Protein AF-R1EUU5-F1 (afdb_monomer)

Sequence (282 aa):
MPRLVTGVAFGSIFWVAQQVLQINPDGWTSKFVDHPLKKTYTGIPAIDSTLSLLCLYFMIMLIPMALIWTIESYRPVVFGAVYQVFGIGKVAPIYYLISIYTSSNILYTRTTGRPIHSSVAHALLPALCIGYILPTALMFLPYTDPSIHQTMVALWQPFPIYVAALTWGIASIIRHTNPTQPLHLEMFEQKDLTPLQASYSFAFGVTALTHLASLFYIFASSSLSFAEVFFNLPGPATPARAAAKSVFAFFKWDMVLCFAATLVYCLYSVFELRRRHKIDWW

Foldseek 3Di:
DPVVVLVVLLVVLLVLLVLQQDDDVVLPPVPPPPDDDPPPLPVDVLVSVLLLLLVLLLLLLCLVVLLVCLLVPLDDLVLVLVCLVRFLLNSLSVVLNVVCVVCVDPCSPDPLNRQDFLLLLLQQQVQSCVLAVVLSVLLSDDDPDPVSNVVSVVSRSCSSVSSNVSSVVSSVVVCVVDPGDDSVVCSVVVSSPVSNCVSVVVSCVSSVVSVVVSVVVQVPDPSHDPCVSQPPADDSVPPPVVSSSDPSNSSNSSSVSNVSSVVSSVVVVVVVCVVVVVPPPD

Mean predicted aligned error: 8.67 Å

pLDDT: mean 79.01, std 17.93, range [31.48, 98.0]

Nearest PDB structures (foldseek):
  1rw5-assembly1_A  TM=2.214E-01  e=4.453E+00  Homo sapiens
  5tgz-assembly1_A  TM=2.420E-01  e=5.317E+00  Homo sapiens
  5c5b-assembly1_A  TM=1.994E-01  e=7.251E+00  Homo sapiens

Secondary structure (DSSP, 8-state):
--HHHHHHHHHHHHHHHHHHS---TTT--S-SSSS---SSSSS-HHHHHHHHHHHHHHHHHTHHHHHHHHHHTSS-THHHHHHHHH-HHHHHHHHHHHHHHHTTSTTTTSTTSS---HHHHHHHHHHHIIIIIHHHHHHTS--SSHHHHHHHHHHHTTHHHHHHHHHHHHHHHHHHHSPPPPHHHHHHTTTTHHHHHHHHHHHHHHHHHHHHHHHHHHHH-SS--HHHHHT-PPPTTS-HHHHTT-HHHHHHHHHHHHHHHHHHHHHHHHHHHHHTT--S--

Organism: Botryosphaeria parva (strain UCR-NP2) (NCBI:txid1287680)

Radius of gyration: 20.54 Å; Cα contacts (8 Å, |Δi|>4): 255; chains: 1; bounding box: 59×36×57 Å

Solvent-accessible surface area (backbone atoms only — not comparable to full-atom values): 15642 Å² total; per-residue (Å²): 113,60,69,65,58,56,48,52,51,32,51,50,48,33,54,50,29,65,67,62,54,60,82,51,71,88,69,57,61,91,54,80,82,78,54,83,74,61,93,43,81,76,72,43,73,71,58,38,51,50,50,52,50,50,52,51,51,50,55,50,61,38,46,51,52,55,50,50,50,50,69,70,31,79,68,64,60,56,68,51,57,49,20,70,75,53,35,46,15,44,40,44,29,54,51,50,52,51,49,54,62,72,45,64,45,74,63,46,70,40,94,79,36,72,72,63,50,38,43,44,32,60,15,43,49,62,14,41,43,62,24,42,49,47,33,51,52,55,44,70,53,90,62,90,51,60,70,60,45,51,48,29,46,59,62,34,65,58,22,51,56,40,25,51,53,37,20,52,50,47,14,51,51,48,46,72,79,37,92,72,70,62,60,72,56,41,52,75,68,45,59,28,50,65,42,39,50,52,40,51,51,49,35,50,50,54,35,52,50,53,50,53,51,50,52,51,51,36,73,73,37,94,88,49,48,70,57,58,75,75,63,66,66,79,63,86,80,50,52,75,84,54,52,65,70,37,73,63,56,40,50,53,51,28,48,52,39,29,51,51,36,50,49,53,49,51,54,46,50,54,40,52,41,58,76,66,70,66,74,87,78,126

Structure (mmCIF, N/CA/C/O backbone):
data_AF-R1EUU5-F1
#
_entry.id   AF-R1EUU5-F1
#
loop_
_atom_site.group_PDB
_atom_site.id
_atom_site.type_symbol
_atom_site.label_atom_id
_atom_site.label_alt_id
_atom_site.label_comp_id
_atom_site.label_asym_id
_atom_site.label_entity_id
_atom_site.label_seq_id
_atom_site.pdbx_PDB_ins_code
_atom_site.Cartn_x
_atom_site.Cartn_y
_atom_site.Cartn_z
_atom_site.occupancy
_atom_site.B_iso_or_equiv
_atom_site.auth_seq_id
_atom_site.auth_comp_id
_atom_site.auth_asym_id
_atom_site.auth_atom_id
_atom_site.pdbx_PDB_model_num
ATOM 1 N N . MET A 1 1 ? -22.603 -8.129 -7.356 1.00 58.06 1 MET A N 1
ATOM 2 C CA . MET A 1 1 ? -21.888 -9.338 -7.789 1.00 58.06 1 MET A CA 1
ATOM 3 C C . MET A 1 1 ? -22.296 -10.494 -6.889 1.00 58.06 1 MET A C 1
ATOM 5 O O . MET A 1 1 ? -22.182 -10.347 -5.676 1.00 58.06 1 MET A O 1
ATOM 9 N N . PRO A 1 2 ? -22.789 -11.619 -7.429 1.00 83.00 2 PRO A N 1
ATOM 10 C CA . PRO A 1 2 ? -22.940 -12.839 -6.642 1.00 83.00 2 PRO A CA 1
ATOM 11 C C . PRO A 1 2 ? -21.570 -13.229 -6.074 1.00 83.00 2 PRO A C 1
ATOM 13 O O . PRO A 1 2 ? -20.586 -13.196 -6.811 1.00 83.00 2 PRO A O 1
ATOM 16 N N . ARG A 1 3 ? -21.493 -13.614 -4.794 1.00 83.56 3 ARG A N 1
ATOM 17 C CA . ARG A 1 3 ? -20.236 -14.023 -4.128 1.00 83.56 3 ARG A CA 1
ATOM 18 C C . ARG A 1 3 ? -19.446 -15.065 -4.927 1.00 83.56 3 ARG A C 1
ATOM 20 O O . ARG A 1 3 ? -18.223 -15.035 -4.914 1.00 83.56 3 ARG A O 1
ATOM 27 N N . LEU A 1 4 ? -20.147 -15.931 -5.663 1.00 87.62 4 LEU A N 1
ATOM 28 C CA . LEU A 1 4 ? -19.552 -16.905 -6.578 1.00 87.62 4 LEU A CA 1
ATOM 29 C C . LEU A 1 4 ? -18.711 -16.239 -7.678 1.00 87.62 4 LEU A C 1
ATOM 31 O O . LEU A 1 4 ? -17.586 -16.657 -7.913 1.00 87.62 4 LEU A O 1
ATOM 35 N N . VAL A 1 5 ? -19.217 -15.176 -8.311 1.00 90.94 5 VAL A N 1
ATOM 36 C CA . VAL A 1 5 ? -18.501 -14.455 -9.378 1.00 90.94 5 VAL A CA 1
ATOM 37 C C . VAL A 1 5 ? -17.245 -13.788 -8.822 1.00 90.94 5 VAL A C 1
ATOM 39 O O . VAL A 1 5 ? -16.179 -13.882 -9.420 1.00 90.94 5 VAL A O 1
ATOM 42 N N . THR A 1 6 ? -17.349 -13.167 -7.646 1.00 91.56 6 THR A N 1
ATOM 43 C CA . THR A 1 6 ? -16.195 -12.589 -6.944 1.00 91.56 6 THR A CA 1
ATOM 44 C C . THR A 1 6 ? -15.175 -13.667 -6.558 1.00 91.56 6 THR A C 1
ATOM 46 O O . THR A 1 6 ? -13.977 -13.471 -6.741 1.00 91.56 6 THR A O 1
ATOM 49 N N . GLY A 1 7 ? -15.648 -14.831 -6.101 1.00 92.06 7 GLY A N 1
ATOM 50 C CA . GLY A 1 7 ? -14.823 -16.002 -5.808 1.00 92.06 7 GLY A CA 1
ATOM 51 C C . GLY A 1 7 ? -14.038 -16.497 -7.021 1.00 92.06 7 GLY A C 1
ATOM 52 O O . GLY A 1 7 ? -12.823 -16.663 -6.945 1.00 92.06 7 GLY A O 1
ATOM 53 N N . VAL A 1 8 ? -14.718 -16.663 -8.158 1.00 94.00 8 VAL A N 1
ATOM 54 C CA . VAL A 1 8 ? -14.104 -17.064 -9.433 1.00 94.00 8 VAL A CA 1
ATOM 55 C C . VAL A 1 8 ? -13.093 -16.022 -9.913 1.00 94.00 8 VAL A C 1
ATOM 57 O O . VAL A 1 8 ? -12.008 -16.394 -10.355 1.00 94.00 8 VAL A O 1
ATOM 60 N N . ALA A 1 9 ? -13.400 -14.727 -9.785 1.00 95.12 9 ALA A N 1
ATOM 61 C CA . ALA A 1 9 ? -12.481 -13.656 -10.162 1.00 95.12 9 ALA A CA 1
ATOM 62 C C . ALA A 1 9 ? -11.182 -13.707 -9.341 1.00 95.12 9 ALA A C 1
ATOM 64 O O . ALA A 1 9 ? -10.097 -13.748 -9.919 1.00 95.12 9 ALA A O 1
ATOM 65 N N . PHE A 1 10 ? -11.270 -13.788 -8.008 1.00 95.88 10 PHE A N 1
ATOM 66 C CA . PHE A 1 10 ? -10.080 -13.908 -7.161 1.00 95.88 10 PHE A CA 1
ATOM 67 C C . PHE A 1 10 ? -9.319 -15.216 -7.382 1.00 95.88 10 PHE A C 1
ATOM 69 O O . PHE A 1 10 ? -8.091 -15.189 -7.433 1.00 95.88 10 PHE A O 1
ATOM 76 N N . GLY A 1 11 ? -10.021 -16.337 -7.572 1.00 94.00 11 GLY A N 1
ATOM 77 C CA . GLY A 1 11 ? -9.400 -17.618 -7.914 1.00 94.00 11 GLY A CA 1
ATOM 78 C C . GLY A 1 11 ? -8.629 -17.561 -9.236 1.00 94.00 11 GLY A C 1
ATOM 79 O O . GLY A 1 11 ? -7.512 -18.063 -9.314 1.00 94.00 11 GLY A O 1
ATOM 80 N N . SER A 1 12 ? -9.176 -16.875 -10.243 1.00 94.25 12 SER A N 1
ATOM 81 C CA . SER A 1 12 ? -8.523 -16.677 -11.545 1.00 94.25 12 SER A CA 1
ATOM 82 C C . SER A 1 12 ? -7.280 -15.793 -11.425 1.00 94.25 12 SER A C 1
ATOM 84 O O . SER A 1 12 ? -6.223 -16.153 -11.938 1.00 94.25 12 SER A O 1
ATOM 86 N N . ILE A 1 13 ? -7.376 -14.671 -10.698 1.00 94.19 13 ILE A N 1
ATOM 87 C CA . ILE A 1 13 ? -6.232 -13.784 -10.430 1.00 94.19 13 ILE A CA 1
ATOM 88 C C . ILE A 1 13 ? -5.129 -14.555 -9.702 1.00 94.19 13 ILE A C 1
ATOM 90 O O . ILE A 1 13 ? -3.973 -14.513 -10.116 1.00 94.19 13 ILE A O 1
ATOM 94 N N . PHE A 1 14 ? -5.483 -15.303 -8.656 1.00 93.38 14 PHE A N 1
ATOM 95 C CA . PHE A 1 14 ? -4.528 -16.104 -7.899 1.00 93.38 14 PHE A CA 1
ATOM 96 C C . PHE A 1 14 ? -3.879 -17.198 -8.755 1.00 93.38 14 PHE A C 1
ATOM 98 O O . PHE A 1 14 ? -2.670 -17.398 -8.672 1.00 93.38 14 PHE A O 1
ATOM 105 N N . TRP A 1 15 ? -4.647 -17.875 -9.611 1.00 92.12 15 TRP A N 1
ATOM 106 C CA . TRP A 1 15 ? -4.113 -18.879 -10.529 1.00 92.12 15 TRP A CA 1
ATOM 107 C C . TRP A 1 15 ? -3.086 -18.280 -11.498 1.00 92.12 15 TRP A C 1
ATOM 109 O O . TRP A 1 15 ? -1.996 -18.833 -11.637 1.00 92.12 15 TRP A O 1
ATOM 119 N N . VAL A 1 16 ? -3.373 -17.116 -12.098 1.00 90.56 16 VAL A N 1
ATOM 120 C CA . VAL A 1 16 ? -2.396 -16.399 -12.938 1.00 90.56 16 VAL A CA 1
ATOM 121 C C . VAL A 1 16 ? -1.169 -16.009 -12.117 1.00 90.56 16 VAL A C 1
ATOM 123 O O . VAL A 1 16 ? -0.046 -16.252 -12.552 1.00 90.56 16 VAL A O 1
ATOM 126 N N . ALA A 1 17 ? -1.368 -15.478 -10.907 1.00 89.62 17 ALA A N 1
ATOM 127 C CA . ALA A 1 17 ? -0.291 -15.098 -9.999 1.00 89.62 17 ALA A CA 1
ATOM 128 C C . ALA A 1 17 ? 0.646 -16.276 -9.692 1.00 89.62 17 ALA A C 1
ATOM 130 O O . ALA A 1 17 ? 1.864 -16.105 -9.671 1.00 89.62 17 ALA A O 1
ATOM 131 N N . GLN A 1 18 ? 0.107 -17.488 -9.518 1.00 87.56 18 GLN A N 1
ATOM 132 C CA . GLN A 1 18 ? 0.914 -18.699 -9.368 1.00 87.56 18 GLN A CA 1
ATOM 133 C C . GLN A 1 18 ? 1.762 -18.999 -10.602 1.00 87.56 18 GLN A C 1
ATOM 135 O O . GLN A 1 18 ? 2.854 -19.512 -10.441 1.00 87.56 18 GLN A O 1
ATOM 140 N N . GLN A 1 19 ? 1.344 -18.664 -11.818 1.00 85.06 19 GLN A N 1
ATOM 141 C CA . GLN A 1 19 ? 2.174 -18.912 -13.002 1.00 85.06 19 GLN A CA 1
ATOM 142 C C . GLN A 1 19 ? 3.280 -17.862 -13.170 1.00 85.06 19 GLN A C 1
ATOM 144 O O . GLN A 1 19 ? 4.412 -18.204 -13.501 1.00 85.06 19 GLN A O 1
ATOM 149 N N . VAL A 1 20 ? 2.963 -16.587 -12.925 1.00 82.81 20 VAL A N 1
ATOM 150 C CA . VAL A 1 20 ? 3.831 -15.462 -13.327 1.00 82.81 20 VAL A CA 1
ATOM 151 C C . VAL A 1 20 ? 4.687 -14.884 -12.197 1.00 82.81 20 VAL A C 1
ATOM 153 O O . VAL A 1 20 ? 5.745 -14.326 -12.469 1.00 82.81 20 VAL A O 1
ATOM 156 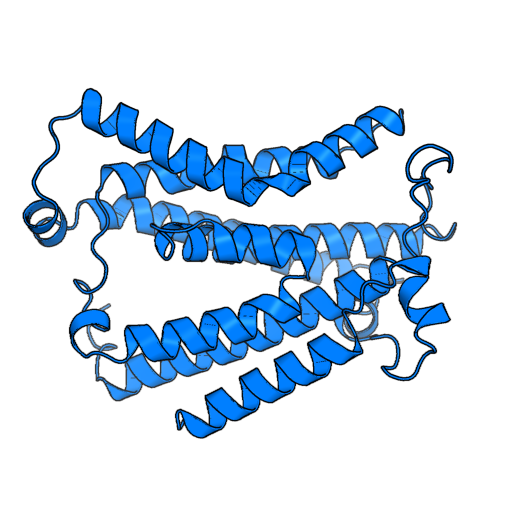N N . LEU A 1 21 ? 4.286 -15.044 -10.929 1.00 84.12 21 LEU A N 1
ATOM 157 C CA . LEU A 1 21 ? 5.037 -14.558 -9.759 1.00 84.12 21 LEU A CA 1
ATOM 158 C C . LEU A 1 21 ? 5.860 -15.681 -9.116 1.00 84.12 21 LEU A C 1
ATOM 160 O O . LEU A 1 21 ? 5.824 -15.892 -7.903 1.00 84.12 21 LEU A O 1
ATOM 164 N N . GLN A 1 22 ? 6.559 -16.466 -9.932 1.00 75.81 22 GLN A N 1
ATOM 165 C CA . GLN A 1 22 ? 7.423 -17.543 -9.456 1.00 75.81 22 GLN A CA 1
ATOM 166 C C . GLN A 1 22 ? 8.798 -16.997 -9.074 1.00 75.81 22 GLN A C 1
ATOM 168 O O . GLN A 1 22 ? 9.502 -16.414 -9.898 1.00 75.81 22 GLN A O 1
ATOM 173 N N . ILE A 1 23 ? 9.192 -17.212 -7.820 1.00 61.88 23 ILE A N 1
ATOM 174 C CA . ILE A 1 23 ? 10.559 -16.956 -7.371 1.00 61.88 23 ILE A CA 1
ATOM 175 C C . ILE A 1 23 ? 11.340 -18.223 -7.685 1.00 61.88 23 ILE A C 1
ATOM 177 O O . ILE A 1 23 ? 11.129 -19.250 -7.048 1.00 61.88 23 ILE A O 1
ATOM 181 N N . ASN A 1 24 ? 12.195 -18.173 -8.705 1.00 56.97 24 ASN A N 1
ATOM 182 C CA . ASN A 1 24 ? 13.076 -19.292 -9.007 1.00 56.97 24 ASN A CA 1
ATOM 183 C C . ASN A 1 24 ? 14.197 -19.340 -7.948 1.00 56.97 24 ASN A C 1
ATOM 185 O O . ASN A 1 24 ? 15.025 -18.423 -7.943 1.00 56.97 24 ASN A O 1
ATOM 189 N N . PRO A 1 25 ? 14.263 -20.370 -7.082 1.00 51.75 25 PRO A N 1
ATOM 190 C CA . PRO A 1 25 ? 15.331 -20.487 -6.090 1.00 51.75 25 PRO A CA 1
ATOM 191 C C . PRO A 1 25 ? 16.719 -20.589 -6.742 1.00 51.75 25 PRO A C 1
ATOM 193 O O . PRO A 1 25 ? 17.679 -20.066 -6.190 1.00 51.75 25 PRO A O 1
ATOM 196 N N . ASP A 1 26 ? 16.818 -21.132 -7.961 1.00 47.38 26 ASP A N 1
ATOM 197 C CA . ASP A 1 26 ? 18.074 -21.213 -8.725 1.00 47.38 26 ASP A CA 1
ATOM 198 C C . ASP A 1 26 ? 18.457 -19.875 -9.391 1.00 47.38 26 ASP A C 1
ATOM 200 O O . ASP A 1 26 ? 19.583 -19.691 -9.851 1.00 47.38 26 ASP A O 1
ATOM 204 N N . GLY A 1 27 ? 17.505 -18.938 -9.484 1.00 45.94 27 GLY A N 1
ATOM 205 C CA . GLY A 1 27 ? 17.729 -17.558 -9.929 1.00 45.94 27 GLY A CA 1
ATOM 206 C C . GLY A 1 27 ? 18.132 -16.623 -8.786 1.00 45.94 27 GLY A C 1
ATOM 207 O O . GLY A 1 27 ? 18.707 -15.563 -9.035 1.00 45.94 27 GLY A O 1
ATOM 208 N N . TRP A 1 28 ? 17.873 -17.029 -7.540 1.00 40.28 28 TRP A N 1
ATOM 209 C CA . TRP A 1 28 ? 18.435 -16.424 -6.338 1.00 40.28 28 TRP A CA 1
ATOM 210 C C . TRP A 1 28 ? 19.869 -16.925 -6.162 1.00 40.28 28 TRP A C 1
ATOM 212 O O . TRP A 1 28 ? 20.180 -17.758 -5.312 1.00 40.28 28 TRP A O 1
ATOM 222 N N . THR A 1 29 ? 20.790 -16.397 -6.968 1.00 37.75 29 THR A N 1
ATOM 223 C CA . THR A 1 29 ? 22.181 -16.428 -6.532 1.00 37.75 29 THR A CA 1
ATOM 224 C C . THR A 1 29 ? 22.240 -15.591 -5.255 1.00 37.75 29 THR A C 1
ATOM 226 O O . THR A 1 29 ? 21.837 -14.430 -5.230 1.00 37.75 29 THR A O 1
ATOM 229 N N . SER A 1 30 ? 22.772 -16.154 -4.173 1.00 35.06 30 SER A N 1
ATOM 230 C CA . SER A 1 30 ? 23.090 -15.449 -2.919 1.00 35.06 30 SER A CA 1
ATOM 231 C C . SER A 1 30 ? 24.113 -14.309 -3.099 1.00 35.06 30 SER A C 1
ATOM 233 O O . SER A 1 30 ? 24.612 -13.735 -2.135 1.00 35.06 30 SER A O 1
ATOM 235 N N . LYS A 1 31 ? 24.414 -13.941 -4.347 1.00 35.91 31 LYS A N 1
ATOM 236 C CA . LYS A 1 31 ? 25.347 -12.907 -4.761 1.00 35.91 31 LYS A CA 1
ATOM 237 C C . LYS A 1 31 ? 24.617 -11.599 -5.051 1.00 35.91 31 LYS A C 1
ATOM 239 O O . LYS A 1 31 ? 24.792 -10.999 -6.104 1.00 35.91 31 LYS A O 1
ATOM 244 N N . PHE A 1 32 ? 23.855 -11.109 -4.077 1.00 38.25 32 PHE A N 1
ATOM 245 C CA . PHE A 1 32 ? 23.612 -9.663 -3.992 1.00 38.25 32 PHE A CA 1
ATOM 246 C C . PHE A 1 32 ? 24.907 -8.902 -3.617 1.00 38.25 32 PHE A C 1
ATOM 248 O O . PHE A 1 32 ? 25.005 -7.693 -3.803 1.00 38.25 32 PHE A O 1
ATOM 255 N N . VAL A 1 33 ? 25.906 -9.647 -3.122 1.00 39.19 33 VAL A N 1
ATOM 256 C CA . VAL A 1 33 ? 27.173 -9.174 -2.544 1.00 39.19 33 VAL A CA 1
ATOM 257 C C . VAL A 1 33 ? 28.295 -8.977 -3.581 1.00 39.19 33 VAL A C 1
ATOM 259 O O . VAL A 1 33 ? 29.159 -8.138 -3.364 1.00 39.19 33 VAL A O 1
ATOM 262 N N . ASP A 1 34 ? 28.258 -9.653 -4.739 1.00 31.48 34 ASP A N 1
ATOM 263 C CA . ASP A 1 34 ? 29.402 -9.675 -5.681 1.00 31.48 34 ASP A CA 1
ATOM 264 C C . ASP A 1 34 ? 29.110 -9.088 -7.075 1.00 31.48 34 ASP A C 1
ATOM 266 O O . ASP A 1 34 ? 29.973 -9.114 -7.956 1.00 31.48 34 ASP A O 1
ATOM 270 N N . HIS A 1 35 ? 27.903 -8.574 -7.322 1.00 34.41 35 HIS A N 1
ATOM 271 C CA . HIS A 1 35 ? 27.582 -7.924 -8.592 1.00 34.41 35 HIS A CA 1
ATOM 272 C C . HIS A 1 35 ? 27.524 -6.404 -8.406 1.00 34.41 35 HIS A C 1
ATOM 274 O O . HIS A 1 35 ? 26.746 -5.935 -7.573 1.00 34.41 35 HIS A O 1
ATOM 280 N N . PRO A 1 36 ? 28.300 -5.608 -9.173 1.00 35.25 36 PRO A N 1
ATOM 281 C CA . PRO A 1 36 ? 28.164 -4.159 -9.143 1.00 35.25 36 PRO A CA 1
ATOM 282 C C . PRO A 1 36 ? 26.718 -3.801 -9.481 1.00 35.25 36 PRO A C 1
ATOM 284 O O . PRO A 1 36 ? 26.193 -4.212 -10.521 1.00 35.25 36 PRO A O 1
ATOM 287 N N . LEU A 1 37 ? 26.060 -3.060 -8.584 1.00 38.88 37 LEU A N 1
ATOM 288 C CA . LEU A 1 37 ? 24.708 -2.587 -8.838 1.00 38.88 37 LEU A CA 1
ATOM 289 C C . LEU A 1 37 ? 24.710 -1.776 -10.121 1.00 38.88 37 LEU A C 1
ATOM 291 O O . LEU A 1 37 ? 25.405 -0.768 -10.273 1.00 38.88 37 LEU A O 1
ATOM 295 N N . LYS A 1 38 ? 23.878 -2.230 -11.040 1.00 38.56 38 LYS A N 1
ATOM 296 C CA . LYS A 1 38 ? 23.575 -1.523 -12.261 1.00 38.56 38 LYS A CA 1
ATOM 297 C C . LYS A 1 38 ? 22.929 -0.178 -11.908 1.00 38.56 38 LYS A C 1
ATOM 299 O O . LYS A 1 38 ? 21.757 -0.127 -11.559 1.00 38.56 38 LYS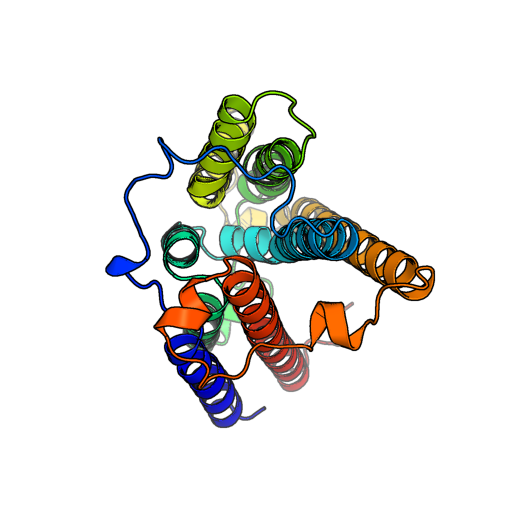 A O 1
ATOM 304 N N . LYS A 1 39 ? 23.685 0.920 -12.059 1.00 39.84 39 LYS A N 1
ATOM 305 C CA . LYS A 1 39 ? 23.130 2.288 -12.195 1.00 39.84 39 LYS A CA 1
ATOM 306 C C . LYS A 1 39 ? 22.203 2.397 -13.417 1.00 39.84 39 LYS A C 1
ATOM 308 O O . LYS A 1 39 ? 21.402 3.316 -13.520 1.00 39.84 39 LYS A O 1
ATOM 313 N N . THR A 1 40 ? 22.326 1.422 -14.309 1.00 37.78 40 THR A N 1
ATOM 314 C CA . THR A 1 40 ? 21.563 1.202 -15.524 1.00 37.78 40 THR A CA 1
ATOM 315 C C . THR A 1 40 ? 21.016 -0.229 -15.526 1.00 37.78 40 THR A C 1
ATOM 317 O O . THR A 1 40 ? 21.749 -1.167 -15.846 1.00 37.78 40 THR A O 1
ATOM 320 N N . TYR A 1 41 ? 19.752 -0.441 -15.139 1.00 43.66 41 TYR A N 1
ATOM 321 C CA . TYR A 1 41 ? 19.142 -1.782 -15.061 1.00 43.66 41 TYR A CA 1
ATOM 322 C C . TYR A 1 41 ? 19.299 -2.560 -16.379 1.00 43.66 41 TYR A C 1
ATOM 324 O O . TYR A 1 41 ? 19.602 -3.761 -16.390 1.00 43.66 41 TYR A O 1
ATOM 332 N N . THR A 1 42 ? 19.205 -1.850 -17.499 1.00 37.50 42 THR A N 1
ATOM 333 C CA . THR A 1 42 ? 19.362 -2.393 -18.851 1.00 37.50 42 THR A CA 1
ATOM 334 C C . THR A 1 42 ? 20.500 -1.761 -19.650 1.00 37.50 42 THR A C 1
ATOM 336 O O . THR A 1 42 ? 20.947 -2.374 -20.615 1.00 37.50 42 THR A O 1
ATOM 339 N N . GLY A 1 43 ? 21.010 -0.590 -19.250 1.00 38.97 43 GLY A N 1
ATOM 340 C CA . GLY A 1 43 ? 21.974 0.176 -20.060 1.00 38.97 43 GLY A CA 1
ATOM 341 C C . GLY A 1 43 ? 21.300 1.154 -21.018 1.00 38.97 43 GLY A C 1
ATOM 342 O O . GLY A 1 43 ? 21.988 1.880 -21.727 1.00 38.97 43 GLY A O 1
ATOM 343 N N . ILE A 1 44 ? 19.965 1.175 -21.031 1.00 43.69 44 ILE A N 1
ATOM 344 C CA . ILE A 1 44 ? 19.142 1.987 -21.917 1.00 43.69 44 ILE A CA 1
ATOM 345 C C . ILE A 1 44 ? 18.414 3.013 -21.036 1.00 43.69 44 ILE A C 1
ATOM 347 O O . ILE A 1 44 ? 17.468 2.643 -20.337 1.00 43.69 44 ILE A O 1
ATOM 351 N N . PRO A 1 45 ? 18.817 4.300 -21.060 1.00 51.66 45 PRO A N 1
ATOM 352 C CA . PRO A 1 45 ? 18.296 5.324 -20.149 1.00 51.66 45 PRO A CA 1
ATOM 353 C C . PRO A 1 45 ? 16.765 5.425 -20.104 1.00 51.66 45 PRO A C 1
ATOM 355 O O . PRO A 1 45 ? 16.202 5.652 -19.039 1.00 51.66 45 PRO A O 1
ATOM 358 N N . ALA A 1 46 ? 16.088 5.203 -21.236 1.00 46.03 46 ALA A N 1
ATOM 359 C CA . ALA A 1 46 ? 14.627 5.228 -21.328 1.00 46.03 46 ALA A CA 1
ATOM 360 C C . ALA A 1 46 ? 13.942 4.057 -20.597 1.00 46.03 46 ALA A C 1
ATOM 362 O O . ALA A 1 46 ? 12.872 4.222 -20.016 1.00 46.03 46 ALA A O 1
ATOM 363 N N . ILE A 1 47 ? 14.551 2.869 -20.588 1.00 48.44 47 ILE A N 1
ATOM 364 C CA . ILE A 1 47 ? 14.003 1.704 -19.879 1.00 48.44 47 ILE A CA 1
ATOM 365 C C . ILE A 1 47 ? 14.249 1.851 -18.378 1.00 48.44 47 ILE A C 1
ATOM 367 O O . ILE A 1 47 ? 13.379 1.543 -17.567 1.00 48.44 47 ILE A O 1
ATOM 371 N N . ASP A 1 48 ? 15.415 2.376 -18.012 1.00 55.53 48 ASP A N 1
ATOM 372 C CA . ASP A 1 48 ? 15.810 2.552 -16.620 1.00 55.53 48 ASP A CA 1
ATOM 373 C C . ASP A 1 48 ? 14.993 3.669 -15.936 1.00 55.53 48 ASP A C 1
ATOM 375 O O . ASP A 1 48 ? 14.594 3.519 -14.778 1.00 55.53 48 ASP A O 1
ATOM 379 N N . SER A 1 49 ? 14.641 4.739 -16.665 1.00 57.66 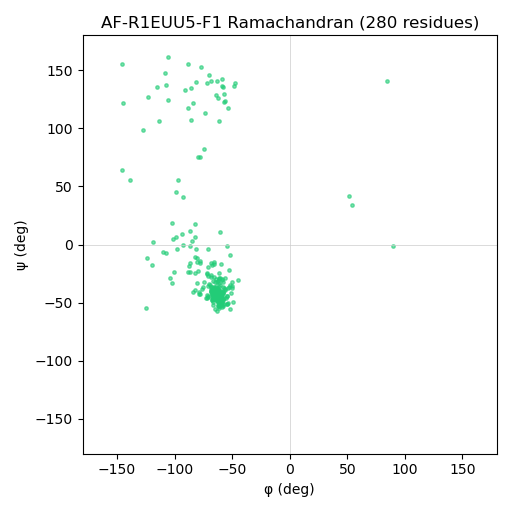49 SER A N 1
ATOM 380 C CA . SER A 1 49 ? 13.704 5.768 -16.190 1.00 57.66 49 SER A CA 1
ATOM 381 C C . SER A 1 49 ? 12.270 5.244 -16.069 1.00 57.66 49 SER A C 1
ATOM 383 O O . SER A 1 49 ? 11.608 5.504 -15.065 1.00 57.66 49 SER A O 1
ATOM 385 N N . THR A 1 50 ? 11.810 4.443 -17.036 1.00 58.47 50 THR A N 1
ATOM 386 C CA . THR A 1 50 ? 10.482 3.804 -17.008 1.00 58.47 50 THR A CA 1
ATOM 387 C C . THR A 1 50 ? 10.342 2.837 -15.838 1.00 58.47 50 THR A C 1
ATOM 389 O O . THR A 1 50 ? 9.315 2.817 -15.163 1.00 58.47 50 THR A O 1
ATOM 392 N N . LEU A 1 51 ? 11.382 2.047 -15.572 1.00 62.91 51 LEU A N 1
ATOM 393 C CA . LEU A 1 51 ? 11.425 1.102 -14.463 1.00 62.91 51 LEU A CA 1
ATOM 394 C C . LEU A 1 51 ? 11.374 1.821 -13.113 1.00 62.91 51 LEU A C 1
ATOM 396 O O . LEU A 1 51 ? 10.578 1.445 -12.256 1.00 62.91 51 LEU A O 1
ATOM 400 N N . SER A 1 52 ? 12.182 2.869 -12.938 1.00 67.75 52 SER A N 1
ATOM 401 C CA . SER A 1 52 ? 12.180 3.668 -11.710 1.00 67.75 52 SER A CA 1
ATOM 402 C C . SER A 1 52 ? 10.818 4.328 -11.471 1.00 67.75 52 SER A C 1
ATOM 404 O O . SER A 1 52 ? 10.266 4.227 -10.375 1.00 67.75 52 SER A O 1
ATOM 406 N N . LEU A 1 53 ? 10.223 4.912 -12.521 1.00 72.25 53 LEU A N 1
ATOM 407 C CA . LEU A 1 53 ? 8.892 5.517 -12.465 1.00 72.25 53 LEU A CA 1
ATOM 408 C C . LEU A 1 53 ? 7.816 4.494 -12.087 1.00 72.25 53 LEU A C 1
ATOM 410 O O . LEU A 1 53 ? 7.009 4.767 -11.205 1.00 72.25 53 LEU A O 1
ATOM 414 N N . LEU A 1 54 ? 7.805 3.321 -12.729 1.00 79.25 54 LEU A N 1
ATOM 415 C CA . LEU A 1 54 ? 6.805 2.285 -12.475 1.00 79.25 54 LEU A CA 1
ATOM 416 C C . LEU A 1 54 ? 6.920 1.716 -11.058 1.00 79.25 54 LEU A C 1
ATOM 418 O O . LEU A 1 54 ? 5.907 1.538 -10.385 1.00 79.25 54 LEU A O 1
ATOM 422 N N . CYS A 1 55 ? 8.143 1.445 -10.599 1.00 82.56 55 CYS A N 1
ATOM 423 C CA . CYS A 1 55 ? 8.385 0.961 -9.246 1.00 82.56 55 CYS A CA 1
ATOM 424 C C . CYS A 1 55 ? 7.940 1.998 -8.211 1.00 82.56 55 CYS A C 1
ATOM 426 O O . CYS A 1 55 ? 7.191 1.654 -7.299 1.00 82.56 55 CYS A O 1
ATOM 428 N N . LEU A 1 56 ? 8.335 3.265 -8.370 1.00 86.00 56 LEU A N 1
ATOM 429 C CA . LEU A 1 56 ? 7.932 4.342 -7.465 1.00 86.00 56 LEU A CA 1
ATOM 430 C C . LEU A 1 56 ? 6.412 4.537 -7.463 1.00 86.00 56 LEU A C 1
ATOM 432 O O . LEU A 1 56 ? 5.801 4.617 -6.399 1.00 86.00 56 LEU A O 1
ATOM 436 N N . TYR A 1 57 ? 5.801 4.558 -8.649 1.00 90.94 57 TYR A N 1
ATOM 437 C CA . TYR A 1 57 ? 4.355 4.619 -8.813 1.00 90.94 57 TYR A CA 1
ATOM 438 C C . TYR A 1 57 ? 3.674 3.480 -8.052 1.00 90.94 57 TYR A C 1
ATOM 440 O O . TYR A 1 57 ? 2.779 3.730 -7.248 1.00 90.94 57 TYR A O 1
ATOM 448 N N . PHE A 1 58 ? 4.118 2.238 -8.260 1.00 91.88 58 PHE A N 1
ATOM 449 C CA . PHE A 1 58 ? 3.518 1.082 -7.610 1.00 91.88 58 PHE A CA 1
ATOM 450 C C . PHE A 1 58 ? 3.658 1.157 -6.089 1.00 91.88 58 PHE A C 1
ATOM 452 O O . PHE A 1 58 ? 2.661 0.971 -5.400 1.00 91.88 58 PHE A O 1
ATOM 459 N N . MET A 1 59 ? 4.836 1.516 -5.565 1.00 91.75 59 MET A N 1
ATOM 460 C CA . MET A 1 59 ? 5.028 1.707 -4.124 1.00 91.75 59 MET A CA 1
ATOM 461 C C . MET A 1 59 ? 4.062 2.761 -3.571 1.00 91.75 59 MET A C 1
ATOM 463 O O . MET A 1 59 ? 3.345 2.513 -2.609 1.00 91.75 59 MET A O 1
ATOM 467 N N . ILE A 1 60 ? 3.933 3.918 -4.217 1.00 94.25 60 ILE A N 1
ATOM 468 C CA . ILE A 1 60 ? 2.994 4.939 -3.740 1.00 94.25 60 ILE A CA 1
ATOM 469 C C . ILE A 1 60 ? 1.542 4.427 -3.773 1.00 94.25 60 ILE A C 1
ATOM 471 O O . ILE A 1 60 ? 0.793 4.656 -2.823 1.00 94.25 60 ILE A O 1
ATOM 475 N N . MET A 1 61 ? 1.149 3.651 -4.788 1.00 95.25 61 MET A N 1
ATOM 476 C CA . MET A 1 61 ? -0.189 3.039 -4.846 1.00 95.25 61 MET A CA 1
ATOM 477 C C . MET A 1 61 ? -0.452 1.998 -3.748 1.00 95.25 61 MET A C 1
ATOM 479 O O . MET A 1 61 ? -1.612 1.672 -3.489 1.00 95.25 61 MET A O 1
ATOM 483 N N . LEU A 1 62 ? 0.581 1.508 -3.057 1.00 93.50 62 LEU A N 1
ATOM 484 C CA . LEU A 1 62 ? 0.431 0.616 -1.907 1.00 93.50 62 LEU A CA 1
ATOM 485 C C . LEU A 1 62 ? 0.138 1.353 -0.592 1.00 93.50 62 LEU A C 1
ATOM 487 O O . LEU A 1 62 ? -0.264 0.698 0.365 1.00 93.50 62 LEU A O 1
ATOM 491 N N . ILE A 1 63 ? 0.255 2.686 -0.519 1.00 94.81 63 ILE A N 1
ATOM 492 C CA . ILE A 1 63 ? -0.059 3.474 0.693 1.00 94.81 63 ILE A CA 1
ATOM 493 C C . ILE A 1 63 ? -1.463 3.167 1.257 1.00 94.81 63 ILE A C 1
ATOM 495 O O . ILE A 1 63 ? -1.555 2.796 2.431 1.00 94.81 63 ILE A O 1
ATOM 499 N N . PRO A 1 64 ? -2.567 3.278 0.486 1.00 93.56 64 PRO A N 1
ATOM 500 C CA . PRO A 1 64 ? -3.903 2.974 0.997 1.00 93.56 64 PRO A CA 1
ATOM 501 C C . PRO A 1 64 ? -4.045 1.506 1.401 1.00 93.56 64 PRO A C 1
ATOM 503 O O . PRO A 1 64 ? -4.745 1.208 2.363 1.00 93.56 64 PRO A O 1
ATOM 506 N N . MET A 1 65 ? -3.347 0.591 0.726 1.00 89.62 65 MET A N 1
ATOM 507 C CA . MET A 1 65 ? -3.333 -0.826 1.089 1.00 89.62 65 MET A CA 1
ATOM 508 C C . MET A 1 65 ? -2.626 -1.061 2.421 1.00 89.62 65 MET A C 1
ATOM 510 O O . MET A 1 65 ? -3.184 -1.720 3.292 1.00 89.62 65 MET A O 1
ATOM 514 N N . ALA A 1 66 ? -1.445 -0.477 2.621 1.00 90.12 66 ALA A N 1
ATOM 515 C CA . ALA A 1 66 ? -0.718 -0.540 3.882 1.00 90.12 66 ALA A CA 1
ATOM 516 C C . ALA A 1 66 ? -1.543 0.062 5.031 1.00 90.12 66 ALA A C 1
ATOM 518 O O . ALA A 1 66 ? -1.617 -0.534 6.106 1.00 90.12 66 ALA A O 1
ATOM 519 N N . LEU A 1 67 ? -2.221 1.190 4.792 1.00 91.38 67 LEU A N 1
ATOM 520 C CA . LEU A 1 67 ? -3.117 1.820 5.761 1.00 91.38 67 LEU A CA 1
ATOM 521 C C . LEU A 1 67 ? -4.306 0.917 6.109 1.00 91.38 67 LEU A C 1
ATOM 523 O O . LEU A 1 67 ? -4.490 0.575 7.276 1.00 91.38 67 LEU A O 1
ATOM 527 N N . ILE A 1 68 ? -5.089 0.506 5.105 1.00 88.19 68 ILE A N 1
ATOM 528 C CA . ILE A 1 68 ? -6.282 -0.328 5.293 1.00 88.19 68 ILE A CA 1
ATOM 529 C C . ILE A 1 68 ? -5.881 -1.631 5.966 1.00 88.19 68 ILE A C 1
ATOM 531 O O . ILE A 1 68 ? -6.436 -1.967 7.000 1.00 88.19 68 ILE A O 1
ATOM 535 N N . TRP A 1 69 ? -4.870 -2.338 5.465 1.00 86.75 69 TRP A N 1
ATOM 536 C CA . TRP A 1 69 ? -4.465 -3.615 6.046 1.00 86.75 69 TRP A CA 1
ATOM 537 C C . TRP A 1 69 ? -3.942 -3.456 7.472 1.00 86.75 69 TRP A C 1
ATOM 539 O O . TRP A 1 69 ? -4.138 -4.373 8.258 1.00 86.75 69 TRP A O 1
ATOM 549 N N . THR A 1 70 ? -3.351 -2.318 7.847 1.00 86.38 70 THR A N 1
ATOM 550 C CA . THR A 1 70 ? -2.956 -2.046 9.242 1.00 86.38 70 THR A CA 1
ATOM 551 C C . THR A 1 70 ? -4.171 -1.809 10.140 1.00 86.38 70 THR A C 1
ATOM 553 O O . THR A 1 70 ? -4.254 -2.398 11.217 1.00 86.38 70 THR A O 1
ATOM 556 N N . ILE A 1 71 ? -5.139 -1.002 9.688 1.00 85.38 71 ILE A N 1
ATOM 557 C CA . ILE A 1 71 ? -6.420 -0.780 10.387 1.00 85.38 71 ILE A CA 1
ATOM 558 C C . ILE A 1 71 ? -7.153 -2.106 10.563 1.00 85.38 71 ILE A C 1
ATOM 560 O O . ILE A 1 71 ? -7.670 -2.434 11.631 1.00 85.38 71 ILE A O 1
ATOM 564 N N . GLU A 1 72 ? -7.192 -2.879 9.484 1.00 79.12 72 GLU A N 1
ATOM 565 C CA . GLU A 1 72 ? -7.916 -4.124 9.424 1.00 79.12 72 GLU A CA 1
ATOM 566 C C . GLU A 1 72 ? -7.245 -5.208 10.275 1.00 79.12 72 GLU A C 1
ATOM 568 O O . GLU A 1 72 ? -7.896 -5.921 11.045 1.00 79.12 72 GLU A O 1
ATOM 573 N N . SER A 1 73 ? -5.927 -5.312 10.169 1.00 66.69 73 SER A N 1
ATOM 574 C CA . SER A 1 73 ? -5.127 -6.355 10.800 1.00 66.69 73 SER A CA 1
ATOM 575 C C . SER A 1 73 ? -4.609 -5.917 12.161 1.00 66.69 73 SER A C 1
ATOM 577 O O . SER A 1 73 ? -3.485 -6.274 12.513 1.00 66.69 73 SER A O 1
ATOM 579 N N . TYR A 1 74 ? -5.426 -5.227 12.974 1.00 60.12 74 TYR A N 1
ATOM 580 C CA . TYR A 1 74 ? -5.081 -4.933 14.376 1.00 60.12 74 TYR A CA 1
ATOM 581 C C . TYR A 1 74 ? -4.656 -6.206 15.155 1.00 60.12 74 TYR A C 1
ATOM 583 O O . TYR A 1 74 ? -4.100 -6.077 16.243 1.00 60.12 74 TYR A O 1
ATOM 591 N N . ARG A 1 75 ? -4.829 -7.417 14.567 1.00 51.22 75 ARG A N 1
ATOM 592 C CA . ARG A 1 75 ? -3.869 -8.558 14.535 1.00 51.22 75 ARG A CA 1
ATOM 593 C C . ARG A 1 75 ? -3.977 -9.332 13.192 1.00 51.22 75 ARG A C 1
ATOM 595 O O . ARG A 1 75 ? -5.091 -9.379 12.674 1.00 51.22 75 ARG A O 1
ATOM 602 N N . PRO A 1 76 ? -2.963 -10.063 12.669 1.00 52.00 76 PRO A N 1
ATOM 603 C CA . PRO A 1 76 ? -1.504 -9.957 12.775 1.00 52.00 76 PRO A CA 1
ATOM 604 C C . PRO A 1 76 ? -0.852 -9.406 11.476 1.00 52.00 76 PRO A C 1
ATOM 606 O O . PRO A 1 76 ? -1.404 -9.532 10.386 1.00 52.00 76 PRO A O 1
ATOM 609 N N . VAL A 1 77 ? 0.393 -8.914 11.580 1.00 64.94 77 VAL A N 1
ATOM 610 C CA . VAL A 1 77 ? 1.302 -8.436 10.494 1.00 64.94 77 VAL A CA 1
ATOM 611 C C . VAL A 1 77 ? 1.541 -9.472 9.375 1.00 64.94 77 VAL A C 1
ATOM 613 O O . VAL A 1 77 ? 2.222 -9.203 8.392 1.00 64.94 77 VAL A O 1
ATOM 616 N N . VAL A 1 78 ? 0.959 -10.665 9.502 1.00 75.50 78 VAL A N 1
ATOM 617 C CA . VAL A 1 78 ? 1.167 -11.831 8.645 1.00 75.50 78 VAL A CA 1
ATOM 618 C C . VAL A 1 78 ? 0.920 -11.503 7.184 1.00 75.50 78 VAL A C 1
ATOM 620 O O . VAL A 1 78 ? 1.812 -11.748 6.393 1.00 75.50 78 VAL A O 1
ATOM 623 N N . PHE A 1 79 ? -0.209 -10.902 6.799 1.00 79.00 79 PHE A N 1
ATOM 624 C CA . PHE A 1 79 ? -0.430 -10.605 5.375 1.00 79.00 79 PHE A CA 1
ATOM 625 C C . PHE A 1 79 ? 0.597 -9.612 4.828 1.00 79.00 79 PHE A C 1
ATOM 627 O O . PHE A 1 79 ? 1.081 -9.804 3.716 1.00 79.00 79 PHE A O 1
ATOM 634 N N . GLY A 1 80 ? 0.984 -8.626 5.646 1.00 77.25 80 GLY A N 1
ATOM 635 C CA . GLY A 1 80 ? 2.063 -7.685 5.356 1.00 77.25 80 GLY A CA 1
ATOM 636 C C . GLY A 1 80 ? 3.400 -8.375 5.093 1.00 77.25 80 GLY A C 1
ATOM 637 O O . GLY A 1 80 ? 4.022 -8.173 4.057 1.00 77.25 80 GLY A O 1
ATOM 638 N N . ALA A 1 81 ? 3.818 -9.235 6.018 1.00 79.44 81 ALA A N 1
ATOM 639 C CA . ALA A 1 81 ? 5.065 -9.985 5.915 1.00 79.44 81 ALA A CA 1
ATOM 640 C C . ALA A 1 81 ? 5.033 -11.037 4.791 1.00 79.44 81 ALA A C 1
ATOM 642 O O . ALA A 1 81 ? 6.025 -11.246 4.103 1.00 79.44 81 ALA A O 1
ATOM 643 N N . VAL A 1 82 ? 3.888 -11.686 4.573 1.00 83.19 82 VAL A N 1
ATOM 644 C CA . VAL A 1 82 ? 3.718 -12.728 3.554 1.00 83.19 82 VAL A CA 1
ATOM 645 C C . VAL A 1 82 ? 3.806 -12.124 2.153 1.00 83.19 82 VAL A C 1
ATOM 647 O O . VAL A 1 82 ? 4.445 -12.726 1.291 1.00 83.19 82 VAL A O 1
ATOM 650 N N . TYR A 1 83 ? 3.243 -10.934 1.895 1.00 84.38 83 TYR A N 1
ATOM 651 C CA . TYR A 1 83 ? 3.371 -10.354 0.553 1.00 84.38 83 TYR A CA 1
ATOM 652 C C . TYR A 1 83 ? 4.771 -9.844 0.238 1.00 84.38 83 TYR A C 1
ATOM 654 O O . TYR A 1 83 ? 5.130 -9.827 -0.934 1.00 84.38 83 TYR A O 1
ATOM 662 N N 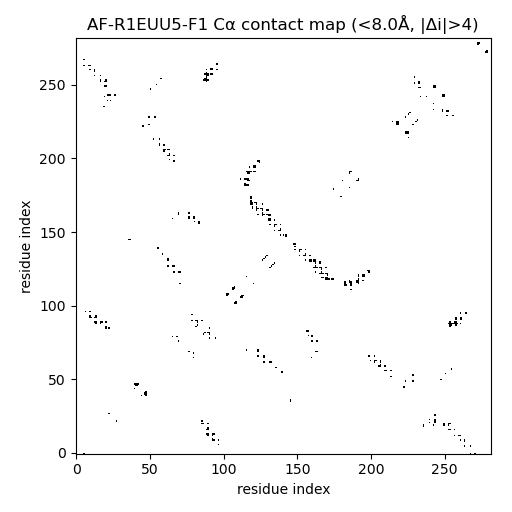. GLN A 1 84 ? 5.574 -9.486 1.244 1.00 83.25 84 GLN A N 1
ATOM 663 C CA . GLN A 1 84 ? 6.984 -9.160 1.015 1.00 83.25 84 GLN A CA 1
ATOM 664 C C . GLN A 1 84 ? 7.753 -10.352 0.435 1.00 83.25 84 GLN A C 1
ATOM 666 O O . GLN A 1 84 ? 8.644 -10.176 -0.387 1.00 83.25 84 GLN A O 1
ATOM 671 N N . VAL A 1 85 ? 7.370 -11.576 0.816 1.00 80.50 85 VAL A N 1
ATOM 672 C CA . VAL A 1 85 ? 8.007 -12.805 0.324 1.00 80.50 85 VAL A CA 1
ATOM 673 C C . VAL A 1 85 ? 7.434 -13.253 -1.017 1.00 80.50 85 VAL A C 1
ATOM 675 O O . VAL A 1 85 ? 8.184 -13.708 -1.869 1.00 80.50 85 VAL A O 1
ATOM 678 N N . PHE A 1 86 ? 6.117 -13.166 -1.219 1.00 83.56 86 PHE A N 1
ATOM 679 C CA . PHE A 1 86 ? 5.459 -13.784 -2.381 1.00 83.56 86 PHE A CA 1
ATOM 680 C C . PHE A 1 86 ? 4.983 -12.804 -3.461 1.00 83.56 86 PHE A C 1
ATOM 682 O O . PHE A 1 86 ? 4.544 -13.252 -4.519 1.00 83.56 86 PHE A O 1
ATOM 689 N N . GLY A 1 87 ? 5.052 -11.497 -3.219 1.00 87.56 87 GLY A N 1
ATOM 690 C CA . GLY A 1 87 ? 4.399 -10.481 -4.044 1.00 87.56 87 GLY A CA 1
ATOM 691 C C . GLY A 1 87 ? 2.941 -10.263 -3.635 1.00 87.56 87 GLY A C 1
ATOM 692 O O . GLY A 1 87 ? 2.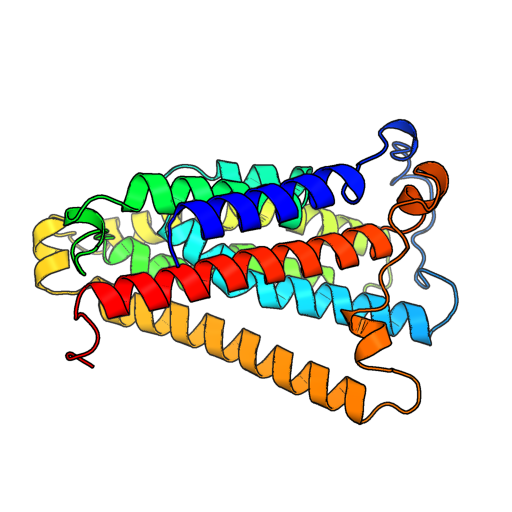199 -11.197 -3.297 1.00 87.56 87 GLY A O 1
ATOM 693 N N . ILE A 1 88 ? 2.503 -9.008 -3.651 1.00 91.50 88 ILE A N 1
ATOM 694 C CA . ILE A 1 88 ? 1.155 -8.627 -3.212 1.00 91.50 88 ILE A CA 1
ATOM 695 C C . ILE A 1 88 ? 0.065 -9.059 -4.195 1.00 91.50 88 ILE A C 1
ATOM 697 O O . ILE A 1 88 ? -1.042 -9.369 -3.764 1.00 91.50 88 ILE A O 1
ATOM 701 N N . GLY A 1 89 ? 0.375 -9.221 -5.477 1.00 91.62 89 GLY A N 1
ATOM 702 C CA . GLY A 1 89 ? -0.519 -9.789 -6.483 1.00 91.62 89 GLY A CA 1
ATOM 703 C C . GLY A 1 89 ? -0.951 -11.227 -6.173 1.00 91.62 89 GLY A C 1
ATOM 704 O O . GLY A 1 89 ? -2.071 -11.612 -6.509 1.00 91.62 89 GLY A O 1
ATOM 705 N N . LYS A 1 90 ? -0.120 -12.013 -5.468 1.00 91.56 90 LYS A N 1
ATOM 706 C CA . LYS A 1 90 ? -0.501 -13.339 -4.937 1.00 91.56 90 LYS A CA 1
ATOM 707 C C . LYS A 1 90 ? -1.337 -13.237 -3.663 1.00 91.56 90 LYS A C 1
ATOM 709 O O . LYS A 1 90 ? -2.295 -13.988 -3.491 1.00 91.56 90 LYS A O 1
ATOM 714 N N . VAL A 1 91 ? -0.961 -12.341 -2.755 1.00 91.88 91 VAL A N 1
ATOM 715 C CA . VAL A 1 91 ? -1.525 -12.290 -1.396 1.00 91.88 91 VAL A CA 1
ATOM 716 C C . VAL A 1 91 ? -2.856 -11.543 -1.338 1.00 91.88 91 VAL A C 1
ATOM 718 O O . VAL A 1 91 ? -3.773 -11.991 -0.650 1.00 91.88 91 VAL A O 1
ATOM 721 N N . ALA A 1 92 ? -3.002 -10.447 -2.083 1.00 92.50 92 ALA A N 1
ATOM 722 C CA . ALA A 1 92 ? -4.207 -9.623 -2.119 1.00 92.50 92 ALA A CA 1
ATOM 723 C C . ALA A 1 92 ? -5.499 -10.402 -2.439 1.00 92.50 92 ALA A C 1
ATOM 725 O O . ALA A 1 92 ? -6.444 -10.277 -1.659 1.00 92.50 92 ALA A O 1
ATOM 726 N N . PRO A 1 93 ? -5.593 -11.238 -3.497 1.00 93.94 93 PRO A N 1
ATOM 727 C CA . PRO A 1 93 ? -6.826 -11.982 -3.777 1.00 93.94 93 PRO A CA 1
ATOM 728 C C . PRO A 1 93 ? -7.217 -12.942 -2.641 1.00 93.94 93 PRO A C 1
ATOM 730 O O . PRO A 1 93 ? -8.402 -13.063 -2.332 1.00 93.94 93 PRO A O 1
ATOM 733 N N . ILE A 1 94 ? -6.245 -13.578 -1.972 1.00 91.88 94 ILE A N 1
ATOM 734 C CA . ILE A 1 94 ? -6.507 -14.433 -0.802 1.00 91.88 94 ILE A CA 1
ATOM 735 C C . ILE A 1 94 ? -7.015 -13.586 0.364 1.00 91.88 94 ILE A C 1
ATOM 737 O O . ILE A 1 94 ? -8.038 -13.912 0.966 1.00 91.88 94 ILE A O 1
ATOM 741 N N . TYR A 1 95 ? -6.313 -12.494 0.672 1.00 90.06 95 TYR A N 1
ATOM 742 C CA . TYR A 1 95 ? -6.697 -11.579 1.741 1.00 90.06 95 TYR A CA 1
ATOM 743 C C . TYR A 1 95 ? -8.129 -11.069 1.546 1.00 90.06 95 TYR A C 1
ATOM 745 O O . TYR A 1 95 ? -8.931 -11.121 2.475 1.00 90.06 95 TYR A O 1
ATOM 753 N N . TYR A 1 96 ? -8.489 -10.648 0.331 1.00 90.88 96 TYR A N 1
ATOM 754 C CA . TYR A 1 96 ? -9.831 -10.158 0.031 1.00 90.88 96 TYR A CA 1
ATOM 755 C C . TYR A 1 96 ? -10.901 -11.243 0.125 1.00 90.88 96 TYR A C 1
ATOM 757 O O . TYR A 1 96 ? -11.982 -10.969 0.639 1.00 90.88 96 TYR A O 1
ATOM 765 N N . LEU A 1 97 ? -10.621 -12.478 -0.303 1.00 90.44 97 LEU A N 1
ATOM 766 C CA . LEU A 1 97 ? -11.541 -13.601 -0.096 1.00 90.44 97 LEU A CA 1
ATOM 767 C C . LEU A 1 97 ? -11.804 -13.849 1.390 1.00 90.44 97 LEU A C 1
ATOM 769 O O . LEU A 1 97 ? -12.960 -13.980 1.798 1.00 90.44 97 LEU A O 1
ATOM 773 N N . ILE A 1 98 ? -10.739 -13.870 2.196 1.00 87.94 98 ILE A N 1
ATOM 774 C CA . ILE A 1 98 ? -10.838 -14.025 3.649 1.00 87.94 98 ILE A CA 1
ATOM 775 C C . ILE A 1 98 ? -11.629 -12.858 4.238 1.00 87.94 98 ILE A C 1
ATOM 777 O O . ILE A 1 98 ? -12.565 -13.099 4.994 1.00 87.94 98 ILE A O 1
ATOM 781 N N . SER A 1 99 ? -11.315 -11.618 3.853 1.00 84.94 99 SER A N 1
ATOM 782 C CA . SER A 1 99 ? -12.004 -10.416 4.331 1.00 84.94 99 SER A CA 1
ATOM 783 C C . SER A 1 99 ? -13.495 -10.447 3.994 1.00 84.94 99 SER A C 1
ATOM 785 O O . SER A 1 99 ? -14.331 -10.218 4.863 1.00 84.94 99 SER A O 1
ATOM 787 N N . ILE A 1 100 ? -13.878 -10.832 2.773 1.00 86.25 100 ILE A N 1
ATOM 788 C CA . ILE A 1 100 ? -15.288 -10.978 2.379 1.00 86.25 100 ILE A CA 1
ATOM 789 C C . ILE A 1 100 ? -15.993 -12.059 3.203 1.00 86.25 100 ILE A C 1
ATOM 791 O O . ILE A 1 100 ? -17.148 -11.885 3.601 1.00 86.25 100 ILE A O 1
ATOM 795 N N . TYR A 1 101 ? -15.320 -13.183 3.446 1.00 84.69 101 TYR A N 1
ATOM 796 C CA . TYR A 1 101 ? -15.884 -14.284 4.215 1.00 84.69 101 TYR A CA 1
ATOM 797 C C . TYR A 1 101 ? -16.097 -13.892 5.683 1.00 84.69 101 TYR A C 1
ATOM 799 O O . TYR A 1 101 ? -17.191 -14.086 6.219 1.00 84.69 101 TYR A O 1
ATOM 807 N N . THR A 1 102 ? -15.100 -13.273 6.316 1.00 79.75 102 THR A N 1
ATOM 808 C CA . THR A 1 102 ? -15.148 -12.874 7.732 1.00 79.75 102 THR A CA 1
ATOM 809 C C . THR A 1 102 ? -16.044 -11.657 7.977 1.00 79.75 102 THR A C 1
ATOM 811 O O . THR A 1 102 ? -16.726 -11.603 8.998 1.00 79.75 102 THR A O 1
ATOM 814 N N . SER A 1 103 ? -16.139 -10.728 7.021 1.00 73.56 103 SER A N 1
ATOM 815 C CA . SER A 1 103 ? -17.017 -9.545 7.091 1.00 73.56 103 SER A CA 1
ATOM 816 C C . SER A 1 103 ? -18.460 -9.803 6.635 1.00 73.56 103 SER A C 1
ATOM 818 O O . SER A 1 103 ? -19.293 -8.895 6.615 1.00 73.56 103 SER A O 1
ATOM 820 N N . SER A 1 104 ? -18.802 -11.048 6.287 1.00 69.56 104 SER A N 1
ATOM 821 C CA . SER A 1 104 ? -20.127 -11.398 5.763 1.00 69.56 104 SER A CA 1
ATOM 822 C C . SER A 1 104 ? -21.266 -11.256 6.787 1.00 69.56 104 SER A C 1
ATOM 824 O O . SER A 1 104 ? -22.433 -11.154 6.386 1.00 69.56 104 SER A O 1
ATOM 826 N N . ASN A 1 105 ? -20.941 -11.198 8.084 1.00 66.69 105 ASN A N 1
ATOM 827 C CA . ASN A 1 105 ? -21.892 -11.022 9.180 1.00 66.69 105 ASN A CA 1
ATOM 828 C C . ASN A 1 105 ? -22.519 -9.611 9.168 1.00 66.69 105 ASN A C 1
ATOM 830 O O . ASN A 1 105 ? -21.852 -8.605 8.926 1.00 66.69 105 ASN A O 1
ATOM 834 N N . ILE A 1 106 ? -23.819 -9.511 9.463 1.00 61.25 106 ILE A N 1
ATOM 835 C CA . ILE A 1 106 ? -24.541 -8.232 9.510 1.00 61.25 106 ILE A CA 1
ATOM 836 C C . ILE A 1 106 ? -23.932 -7.229 10.503 1.00 61.25 106 ILE A C 1
ATOM 838 O O . ILE A 1 106 ? -23.930 -6.030 10.218 1.00 61.25 106 ILE A O 1
ATOM 842 N N . LEU A 1 107 ? -23.351 -7.712 11.606 1.00 56.41 107 LEU A N 1
ATOM 843 C CA . LEU A 1 107 ? -22.666 -6.892 12.608 1.00 56.41 107 LEU A CA 1
ATOM 844 C C . LEU A 1 107 ? -21.401 -6.234 12.046 1.00 56.41 107 LEU A C 1
ATOM 846 O O . LEU A 1 107 ? -21.179 -5.054 12.294 1.00 56.41 107 LEU A O 1
ATOM 850 N N . TYR A 1 108 ? -20.646 -6.952 11.208 1.00 56.84 108 TYR A N 1
ATOM 851 C CA . TYR A 1 108 ? -19.448 -6.430 10.537 1.00 56.84 108 TYR A CA 1
ATOM 852 C C . TYR A 1 108 ? -19.765 -5.324 9.533 1.00 56.84 108 TYR A C 1
ATOM 854 O O . TYR A 1 108 ? -18.952 -4.442 9.292 1.00 56.84 108 TYR A O 1
ATOM 862 N N . THR A 1 109 ? -20.965 -5.348 8.955 1.00 55.03 109 THR A N 1
ATOM 863 C CA . THR A 1 109 ? -21.359 -4.351 7.953 1.00 55.03 109 THR A CA 1
ATOM 864 C C . THR A 1 109 ? -21.964 -3.082 8.532 1.00 55.03 109 THR A C 1
ATOM 866 O O . THR A 1 109 ? -22.349 -2.201 7.764 1.00 55.03 109 THR A O 1
ATOM 869 N N . ARG A 1 110 ? -22.121 -2.971 9.858 1.00 58.97 110 ARG A N 1
ATOM 870 C CA . ARG A 1 110 ? -22.505 -1.713 10.522 1.00 58.97 110 ARG A CA 1
ATOM 871 C C . ARG A 1 110 ? -21.295 -0.780 10.603 1.00 58.97 110 ARG A C 1
ATOM 873 O O . ARG A 1 110 ? -20.167 -1.246 10.651 1.00 58.97 110 ARG A O 1
ATOM 880 N N . THR A 1 111 ? -21.534 0.530 10.633 1.00 49.12 111 THR A N 1
ATOM 881 C CA . THR A 1 111 ? -20.489 1.547 10.871 1.00 49.12 111 THR A CA 1
ATOM 882 C C . THR A 1 111 ? -19.759 1.303 12.196 1.00 49.12 111 THR A C 1
ATOM 884 O O . THR A 1 111 ? -18.566 1.541 12.302 1.00 49.12 111 THR A O 1
ATOM 887 N N . THR A 1 112 ? -20.449 0.698 13.165 1.00 51.62 112 THR A N 1
ATOM 888 C CA . THR A 1 112 ? -19.923 0.215 14.452 1.00 51.62 112 THR A CA 1
ATOM 889 C C . THR A 1 112 ? -19.251 -1.166 14.380 1.00 51.62 112 THR A C 1
ATOM 891 O O . THR A 1 112 ? -18.991 -1.773 15.413 1.00 51.62 112 THR A O 1
ATOM 894 N N . GLY A 1 113 ? -19.070 -1.742 13.189 1.00 56.03 113 GLY A N 1
ATOM 895 C CA . GLY A 1 113 ? -18.660 -3.139 13.000 1.00 56.03 113 GLY A CA 1
ATOM 896 C C . GLY A 1 113 ? -17.169 -3.397 13.210 1.00 56.03 113 GLY A C 1
ATOM 897 O O . GLY A 1 113 ? -16.771 -4.551 13.361 1.00 56.03 113 GLY A O 1
ATOM 898 N N . ARG A 1 114 ? -16.347 -2.341 13.243 1.00 66.31 114 ARG A N 1
ATOM 899 C CA . ARG A 1 114 ? -14.903 -2.435 13.487 1.00 66.31 114 ARG A CA 1
ATOM 900 C C . ARG A 1 114 ? -14.385 -1.229 14.280 1.00 66.31 114 ARG A C 1
ATOM 902 O O . ARG A 1 114 ? -13.605 -0.446 13.742 1.00 66.31 114 ARG A O 1
ATOM 909 N N . PRO A 1 115 ? -14.840 -1.048 15.531 1.00 75.31 115 PRO A N 1
ATOM 910 C CA . PRO A 1 115 ? -14.398 0.078 16.332 1.00 75.31 115 PRO A CA 1
ATOM 911 C C . PRO A 1 115 ? -12.899 -0.049 16.589 1.00 75.31 115 PRO A C 1
ATOM 913 O O . PRO A 1 115 ? -12.420 -1.097 17.032 1.00 75.31 115 PRO A O 1
ATOM 916 N N . ILE A 1 116 ? -12.163 1.021 16.309 1.00 86.88 116 ILE A N 1
ATOM 917 C CA . ILE A 1 116 ? -10.768 1.148 16.711 1.00 86.88 116 ILE A CA 1
ATOM 918 C C . ILE A 1 116 ? -10.680 2.184 17.823 1.00 86.88 116 ILE A C 1
ATOM 920 O O . ILE A 1 116 ? -11.443 3.144 17.862 1.00 86.88 116 ILE A O 1
ATOM 924 N N . HIS A 1 117 ? -9.743 1.998 18.749 1.00 89.94 117 HIS A N 1
ATOM 925 C CA . HIS A 1 117 ? -9.491 3.035 19.740 1.00 89.94 117 HIS A CA 1
ATOM 926 C C . HIS A 1 117 ? -8.993 4.299 19.044 1.00 89.94 117 HIS A C 1
ATOM 928 O O . HIS A 1 117 ? -8.132 4.231 18.162 1.00 89.94 117 HIS A O 1
ATOM 934 N N . SER A 1 118 ? -9.448 5.455 19.516 1.00 92.00 118 SER A N 1
ATOM 935 C CA . SER A 1 118 ? -9.001 6.761 19.025 1.00 92.00 118 SER A CA 1
ATOM 936 C C . SER A 1 118 ? -7.474 6.903 19.072 1.00 92.00 118 SER A C 1
ATOM 938 O O . SER A 1 118 ? -6.872 7.421 18.134 1.00 92.00 118 SER A O 1
ATOM 940 N N . SER A 1 119 ? -6.818 6.358 20.104 1.00 93.56 119 SER A N 1
ATOM 941 C CA . SER A 1 119 ? -5.347 6.291 20.198 1.00 93.56 119 SER A CA 1
ATOM 942 C C . SER A 1 119 ? -4.680 5.593 19.008 1.00 93.56 119 SER A C 1
ATOM 944 O O . SER A 1 119 ? -3.627 6.026 18.552 1.00 93.56 119 SER A O 1
ATOM 946 N N . VAL A 1 120 ? -5.292 4.528 18.487 1.00 92.94 120 VAL A N 1
ATOM 947 C CA . VAL A 1 120 ? -4.805 3.808 17.303 1.00 92.94 120 VAL A CA 1
ATOM 948 C C . VAL A 1 120 ? -5.049 4.649 16.064 1.00 92.94 120 VAL A C 1
ATOM 950 O O . VAL A 1 120 ? -4.132 4.823 15.272 1.00 92.94 120 VAL A O 1
ATOM 953 N N . ALA A 1 121 ? -6.246 5.225 15.933 1.00 93.19 121 ALA A N 1
ATOM 954 C CA . ALA A 1 121 ? -6.595 6.082 14.807 1.00 93.19 121 ALA A CA 1
ATOM 955 C C . ALA A 1 121 ? -5.600 7.246 14.632 1.00 93.19 121 ALA A C 1
ATOM 957 O O . ALA A 1 121 ? -5.118 7.488 13.528 1.00 93.19 121 ALA A O 1
ATOM 958 N N . HIS A 1 122 ? -5.222 7.909 15.731 1.00 95.06 122 HIS A N 1
ATOM 959 C CA . HIS A 1 122 ? -4.216 8.979 15.736 1.00 95.06 122 HIS A CA 1
ATOM 960 C C . HIS A 1 122 ? -2.792 8.483 15.439 1.00 95.06 122 HIS A C 1
ATOM 962 O O . HIS A 1 122 ? -1.973 9.238 14.921 1.00 95.06 122 HIS A O 1
ATOM 968 N N . ALA A 1 123 ? -2.480 7.226 15.760 1.00 95.94 123 ALA A N 1
ATOM 969 C CA . ALA A 1 123 ? -1.159 6.646 15.546 1.00 95.94 123 ALA A CA 1
ATOM 970 C C . ALA A 1 123 ? -0.910 6.196 14.095 1.00 95.94 123 ALA A C 1
ATOM 972 O O . ALA A 1 123 ? 0.246 6.104 13.686 1.00 95.94 123 ALA A O 1
ATOM 973 N N . LEU A 1 124 ? -1.961 5.926 13.313 1.00 94.75 124 LEU A N 1
ATOM 974 C CA . LEU A 1 124 ? -1.848 5.343 11.969 1.00 94.75 124 LEU A CA 1
ATOM 975 C C . LEU A 1 124 ? -1.057 6.213 10.997 1.00 94.75 124 LEU A C 1
ATOM 977 O O . LEU A 1 124 ? -0.095 5.739 10.399 1.00 94.75 124 LEU A O 1
ATOM 981 N N . LEU A 1 125 ? -1.453 7.475 10.828 1.00 96.44 125 LEU A N 1
ATOM 982 C CA . LEU A 1 125 ? -0.793 8.374 9.886 1.00 96.44 125 LEU A CA 1
ATOM 983 C C . LEU A 1 125 ? 0.698 8.584 10.211 1.00 96.44 125 LEU A C 1
ATOM 985 O O . LEU A 1 125 ? 1.517 8.355 9.320 1.00 96.44 125 LEU A O 1
ATOM 989 N N . PRO A 1 126 ? 1.109 8.947 11.445 1.00 97.56 126 PRO A N 1
ATOM 990 C CA . PRO A 1 126 ? 2.532 9.089 11.749 1.00 97.56 126 PRO A CA 1
ATOM 991 C C . PRO A 1 126 ? 3.294 7.763 11.610 1.00 97.56 126 PRO A C 1
ATOM 993 O O . PRO A 1 126 ? 4.408 7.761 11.086 1.00 97.56 126 PRO A O 1
ATOM 996 N N . ALA A 1 127 ? 2.700 6.629 11.997 1.00 96.56 127 ALA A N 1
ATOM 997 C CA . ALA A 1 127 ? 3.321 5.319 11.816 1.00 96.56 127 ALA A CA 1
ATOM 998 C C . ALA A 1 127 ? 3.481 4.931 10.340 1.00 96.56 127 ALA A C 1
ATOM 1000 O O . ALA A 1 127 ? 4.493 4.340 9.980 1.00 96.56 127 ALA A O 1
ATOM 1001 N N . LEU A 1 128 ? 2.525 5.277 9.476 1.00 95.81 128 LEU A N 1
ATOM 1002 C CA . LEU A 1 128 ? 2.613 5.068 8.030 1.00 95.81 128 LEU A CA 1
ATOM 1003 C C . LEU A 1 128 ? 3.695 5.962 7.412 1.00 95.81 128 LEU A C 1
ATOM 1005 O O . LEU A 1 128 ? 4.504 5.494 6.611 1.00 95.81 128 LEU A O 1
ATOM 1009 N N . CYS A 1 129 ? 3.757 7.231 7.821 1.00 97.56 129 CYS A N 1
ATOM 1010 C CA . CYS A 1 129 ? 4.778 8.166 7.360 1.00 97.56 129 CYS A CA 1
ATOM 1011 C C . CYS A 1 129 ? 6.192 7.692 7.721 1.00 97.56 129 CYS A C 1
ATOM 1013 O O . CYS A 1 129 ? 7.061 7.632 6.854 1.00 97.56 129 CYS A O 1
ATOM 1015 N N . ILE A 1 130 ? 6.420 7.311 8.979 1.00 97.56 130 ILE A N 1
ATOM 1016 C CA . ILE A 1 130 ? 7.743 6.893 9.463 1.00 97.56 130 ILE A CA 1
ATOM 1017 C C . ILE A 1 130 ? 8.066 5.461 9.025 1.00 97.56 130 ILE A C 1
ATOM 1019 O O . ILE A 1 130 ? 9.186 5.174 8.621 1.00 97.56 130 ILE A O 1
ATOM 1023 N N . GLY A 1 131 ? 7.097 4.554 9.122 1.00 95.00 131 GLY A N 1
ATOM 1024 C CA . GLY A 1 131 ? 7.302 3.125 8.917 1.00 95.00 131 GLY A CA 1
ATOM 1025 C C . GLY A 1 131 ? 7.300 2.700 7.457 1.00 95.00 131 GLY A C 1
ATOM 1026 O O . GLY A 1 131 ? 7.908 1.683 7.156 1.00 95.00 131 GLY A O 1
ATOM 1027 N N . TYR A 1 132 ? 6.653 3.455 6.561 1.00 94.50 132 TYR A N 1
ATOM 1028 C CA . TYR A 1 132 ? 6.556 3.112 5.141 1.00 94.50 132 TYR A CA 1
ATOM 1029 C C . TYR A 1 132 ? 7.060 4.214 4.210 1.00 94.50 132 TYR A C 1
ATOM 1031 O O . TYR A 1 132 ? 7.939 3.964 3.384 1.00 94.50 132 TYR A O 1
ATOM 1039 N N . ILE A 1 133 ? 6.532 5.435 4.334 1.00 95.50 133 ILE A N 1
ATOM 1040 C CA . ILE A 1 133 ? 6.816 6.509 3.369 1.00 95.50 133 ILE A CA 1
ATOM 1041 C C . ILE A 1 133 ? 8.280 6.931 3.441 1.00 95.50 133 ILE A C 1
ATOM 1043 O O . ILE A 1 133 ? 8.929 7.028 2.404 1.00 95.50 133 ILE A O 1
ATOM 1047 N N . LEU A 1 134 ? 8.821 7.125 4.645 1.00 95.56 134 LEU A N 1
ATOM 1048 C CA . LEU A 1 134 ? 10.219 7.497 4.838 1.00 95.56 134 LEU A CA 1
ATOM 1049 C C . LEU A 1 134 ? 11.184 6.422 4.290 1.00 95.56 134 LEU A C 1
ATOM 1051 O O . LEU A 1 134 ? 12.005 6.777 3.446 1.00 95.56 134 LEU A O 1
ATOM 1055 N N . PRO A 1 135 ? 11.080 5.125 4.652 1.00 93.31 135 PRO A N 1
ATOM 1056 C CA . PRO A 1 135 ? 11.899 4.076 4.043 1.00 93.31 135 PRO A CA 1
ATOM 1057 C C . PRO A 1 135 ? 11.749 3.998 2.523 1.00 93.31 135 PRO A C 1
ATOM 1059 O O . PRO A 1 135 ? 12.734 3.791 1.822 1.00 93.31 135 PRO A O 1
ATOM 1062 N N . THR A 1 136 ? 10.535 4.205 1.999 1.00 90.62 136 THR A N 1
ATOM 1063 C CA . THR A 1 136 ? 10.295 4.211 0.548 1.00 90.62 136 THR A CA 1
ATOM 1064 C C . THR A 1 136 ? 11.012 5.388 -0.108 1.00 90.62 136 THR A C 1
ATOM 1066 O O . THR A 1 136 ? 11.692 5.203 -1.107 1.00 90.62 136 THR A O 1
ATOM 1069 N N . ALA A 1 137 ? 10.926 6.590 0.464 1.00 88.94 137 ALA A N 1
ATOM 1070 C CA . ALA A 1 137 ? 11.628 7.761 -0.051 1.00 88.94 137 ALA A CA 1
ATOM 1071 C C . ALA A 1 137 ? 13.147 7.551 -0.043 1.00 88.94 137 ALA A C 1
ATOM 1073 O O . ALA A 1 137 ? 13.795 7.804 -1.056 1.00 88.94 137 ALA A O 1
ATOM 1074 N N . LEU A 1 138 ? 13.698 7.024 1.059 1.00 87.12 138 LEU A N 1
ATOM 1075 C CA . LEU A 1 138 ? 15.117 6.682 1.163 1.00 87.12 138 LEU A CA 1
ATOM 1076 C C . LEU A 1 138 ? 15.531 5.675 0.085 1.00 87.12 138 LEU A C 1
ATOM 1078 O O . LEU A 1 138 ? 16.569 5.858 -0.531 1.00 87.12 138 LEU A O 1
ATOM 1082 N N . MET A 1 139 ? 14.705 4.670 -0.214 1.00 83.62 139 MET A N 1
ATOM 1083 C CA . MET A 1 139 ? 14.985 3.689 -1.268 1.00 83.62 139 MET A CA 1
ATOM 1084 C C . MET A 1 139 ? 15.175 4.319 -2.660 1.00 83.62 139 MET A C 1
ATOM 1086 O O . MET A 1 139 ? 15.935 3.785 -3.457 1.00 83.62 139 MET A O 1
ATOM 1090 N N . PHE A 1 140 ? 14.522 5.445 -2.959 1.00 82.62 140 PHE A N 1
ATOM 1091 C CA . PHE A 1 140 ? 14.575 6.088 -4.280 1.00 82.62 140 PHE A CA 1
ATOM 1092 C C . PHE A 1 140 ? 15.514 7.304 -4.360 1.00 82.62 140 PHE A C 1
ATOM 1094 O O . PHE A 1 140 ? 15.574 7.958 -5.405 1.00 82.62 140 PHE A O 1
ATOM 1101 N N . LEU A 1 141 ? 16.261 7.628 -3.298 1.00 81.06 141 LEU A N 1
ATOM 1102 C CA . LEU A 1 141 ? 17.233 8.721 -3.348 1.00 81.06 141 LEU A CA 1
ATOM 1103 C C . LEU A 1 141 ? 18.444 8.374 -4.242 1.00 81.06 141 LEU A C 1
ATOM 1105 O O . LEU A 1 141 ? 18.890 7.225 -4.283 1.00 81.06 141 LEU A O 1
ATOM 1109 N N . PRO A 1 142 ? 19.024 9.363 -4.951 1.00 78.75 142 PRO A N 1
ATOM 1110 C CA . PRO A 1 142 ? 20.127 9.138 -5.881 1.00 78.75 142 PRO A CA 1
ATOM 1111 C C . PRO A 1 142 ? 21.474 9.009 -5.149 1.00 78.75 142 PRO A C 1
ATOM 1113 O O . PRO A 1 142 ? 22.295 9.927 -5.156 1.00 78.75 142 PRO A O 1
ATOM 1116 N N . TYR A 1 143 ? 21.723 7.865 -4.511 1.00 75.31 143 TYR A N 1
ATOM 1117 C CA . TYR A 1 143 ? 23.012 7.598 -3.866 1.00 75.31 143 TYR A CA 1
ATOM 1118 C C . TYR A 1 143 ? 24.125 7.343 -4.887 1.00 75.31 143 TYR A C 1
ATOM 1120 O O . TYR A 1 143 ? 23.955 6.634 -5.881 1.00 75.31 143 TYR A O 1
ATOM 1128 N N . THR A 1 144 ? 25.307 7.894 -4.618 1.00 79.94 144 THR A N 1
ATOM 1129 C CA . THR A 1 144 ? 26.509 7.650 -5.426 1.00 79.94 144 THR A CA 1
ATOM 1130 C C . THR A 1 144 ? 27.112 6.274 -5.154 1.00 79.94 144 THR A C 1
ATOM 1132 O O . THR A 1 144 ? 27.587 5.632 -6.100 1.00 79.94 144 THR A O 1
ATOM 1135 N N . ASP A 1 145 ? 27.055 5.844 -3.889 1.00 78.06 145 ASP A N 1
ATOM 1136 C CA . ASP A 1 145 ? 27.537 4.566 -3.375 1.00 78.06 145 ASP A CA 1
ATOM 1137 C C . ASP A 1 145 ? 26.450 3.474 -3.479 1.00 78.06 145 ASP A C 1
ATOM 1139 O O . ASP A 1 145 ? 25.397 3.575 -2.835 1.00 78.06 145 ASP A O 1
ATOM 1143 N N . PRO A 1 146 ? 26.699 2.408 -4.261 1.00 75.06 146 PRO A N 1
ATOM 1144 C CA . PRO A 1 146 ? 25.839 1.233 -4.337 1.00 75.06 146 PRO A CA 1
ATOM 1145 C C . PRO A 1 146 ? 25.484 0.612 -2.980 1.00 75.06 146 PRO A C 1
ATOM 1147 O O . PRO A 1 146 ? 24.337 0.227 -2.775 1.00 75.06 146 PRO A O 1
ATOM 1150 N N . SER A 1 147 ? 26.436 0.515 -2.052 1.00 80.06 147 SER A N 1
ATOM 1151 C CA . SER A 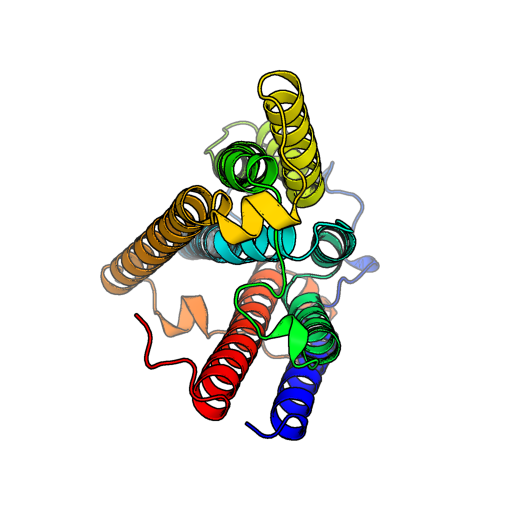1 147 ? 26.240 -0.169 -0.768 1.00 80.06 147 SER A CA 1
ATOM 1152 C C . SER A 1 147 ? 25.208 0.545 0.114 1.00 80.06 147 SER A C 1
ATOM 1154 O O . SER A 1 147 ? 24.354 -0.093 0.739 1.00 80.06 147 SER A O 1
ATOM 1156 N N . ILE A 1 148 ? 25.210 1.881 0.083 1.00 79.50 148 ILE A N 1
ATOM 1157 C CA . ILE A 1 148 ? 24.217 2.713 0.767 1.00 79.50 148 ILE A CA 1
ATOM 1158 C C . ILE A 1 148 ? 22.833 2.465 0.167 1.00 79.50 148 ILE A C 1
ATOM 1160 O O . ILE A 1 148 ? 21.877 2.235 0.905 1.00 79.50 148 ILE A O 1
ATOM 1164 N N . HIS A 1 149 ? 22.725 2.431 -1.164 1.00 76.56 149 HIS A N 1
ATOM 1165 C CA . HIS A 1 149 ? 21.454 2.157 -1.831 1.00 76.56 149 HIS A CA 1
ATOM 1166 C C . HIS A 1 149 ? 20.906 0.763 -1.473 1.00 76.56 149 HIS A C 1
ATOM 1168 O O . HIS A 1 149 ? 19.735 0.647 -1.114 1.00 76.56 149 HIS A O 1
ATOM 1174 N N . GLN A 1 150 ? 21.743 -0.284 -1.468 1.00 77.44 150 GLN A N 1
ATOM 1175 C CA . GLN A 1 150 ? 21.335 -1.629 -1.020 1.00 77.44 150 GLN A CA 1
ATOM 1176 C C . GLN A 1 150 ? 20.832 -1.625 0.420 1.00 77.44 150 GLN A C 1
ATOM 1178 O O . GLN A 1 150 ? 19.829 -2.266 0.728 1.00 77.44 150 GLN A O 1
ATOM 1183 N N . THR A 1 151 ? 21.508 -0.878 1.292 1.00 84.25 151 THR A N 1
ATOM 1184 C CA . THR A 1 151 ? 21.115 -0.745 2.695 1.00 84.25 151 THR A CA 1
ATOM 1185 C C . THR A 1 151 ? 19.738 -0.094 2.816 1.00 84.25 151 THR A C 1
ATOM 1187 O O . THR A 1 151 ? 18.921 -0.564 3.601 1.00 84.25 151 THR A O 1
ATOM 1190 N N . MET A 1 152 ? 19.434 0.932 2.013 1.00 85.06 152 MET A N 1
ATOM 1191 C CA . MET A 1 152 ? 18.108 1.567 2.019 1.00 85.06 152 MET A CA 1
ATOM 1192 C C . MET A 1 152 ? 17.012 0.645 1.472 1.00 85.06 152 MET A C 1
ATOM 1194 O O . MET A 1 152 ? 15.922 0.593 2.038 1.00 85.06 152 MET A O 1
ATOM 1198 N N . VAL A 1 153 ? 17.304 -0.137 0.428 1.00 82.44 153 VAL A N 1
ATOM 1199 C CA . VAL A 1 153 ? 16.385 -1.176 -0.075 1.00 82.44 153 VAL A CA 1
ATOM 1200 C C . VAL A 1 153 ? 16.122 -2.230 1.005 1.00 82.44 153 VAL A C 1
ATOM 1202 O O . VAL A 1 153 ? 14.973 -2.597 1.239 1.00 82.44 153 VAL A O 1
ATOM 1205 N N . ALA A 1 154 ? 17.165 -2.701 1.694 1.00 83.12 154 ALA A N 1
ATOM 1206 C CA . ALA A 1 154 ? 17.041 -3.684 2.768 1.00 83.12 154 ALA A CA 1
ATOM 1207 C C . ALA A 1 154 ? 16.274 -3.128 3.978 1.00 83.12 154 ALA A C 1
ATOM 1209 O O . ALA A 1 154 ? 15.448 -3.834 4.553 1.00 83.12 154 ALA A O 1
ATOM 1210 N N . LEU A 1 155 ? 16.496 -1.854 4.322 1.00 88.88 155 LEU A N 1
ATOM 1211 C CA . LEU A 1 155 ? 15.753 -1.141 5.360 1.00 88.88 155 LEU A CA 1
ATOM 1212 C C . LEU A 1 155 ? 14.259 -1.060 5.023 1.00 88.88 155 LEU A C 1
ATOM 1214 O O . LEU A 1 155 ? 13.429 -1.150 5.916 1.00 88.88 155 LEU A O 1
ATOM 1218 N N . TRP A 1 156 ? 13.895 -0.929 3.748 1.00 89.56 156 TRP A N 1
ATOM 1219 C CA . TRP A 1 156 ? 12.495 -0.887 3.328 1.00 89.56 156 TRP A CA 1
ATOM 1220 C C . TRP A 1 156 ? 11.768 -2.239 3.461 1.00 89.56 156 TRP A C 1
ATOM 1222 O O . TRP A 1 156 ? 10.587 -2.260 3.798 1.00 89.56 156 TRP A O 1
ATOM 1232 N N . GLN A 1 157 ? 12.445 -3.375 3.250 1.00 86.12 157 GLN A N 1
ATOM 1233 C CA . GLN A 1 157 ? 11.821 -4.715 3.225 1.00 86.12 157 GLN A CA 1
ATOM 1234 C C . GLN A 1 157 ? 10.900 -5.028 4.431 1.00 86.12 157 GLN A C 1
ATOM 1236 O O . GLN A 1 157 ? 9.758 -5.448 4.228 1.00 86.12 157 GLN A O 1
ATOM 1241 N N . PRO A 1 158 ? 11.315 -4.814 5.695 1.00 90.00 158 PRO A N 1
ATOM 1242 C CA . PRO A 1 158 ? 10.486 -5.105 6.867 1.00 90.00 158 PRO A CA 1
ATOM 1243 C C . PRO A 1 158 ? 9.463 -4.006 7.213 1.00 90.00 158 PRO A C 1
ATOM 1245 O O . PRO A 1 158 ? 8.931 -4.014 8.327 1.00 90.00 158 PRO A O 1
ATOM 1248 N N . PHE A 1 159 ? 9.134 -3.077 6.305 1.00 90.75 159 PHE A N 1
ATOM 1249 C CA . PHE A 1 159 ? 8.210 -1.974 6.602 1.00 90.75 159 PHE A CA 1
ATOM 1250 C C . PHE A 1 159 ? 6.870 -2.383 7.243 1.00 90.75 159 PHE A C 1
ATOM 1252 O O . PHE A 1 159 ? 6.397 -1.640 8.108 1.00 90.75 159 PHE A O 1
ATOM 1259 N N . PRO A 1 160 ? 6.232 -3.533 6.912 1.00 89.50 160 PRO A N 1
ATOM 1260 C CA . PRO A 1 160 ? 4.970 -3.900 7.553 1.00 89.50 160 PRO A CA 1
ATOM 1261 C C . PRO A 1 160 ? 5.124 -4.091 9.067 1.00 89.50 160 PRO A C 1
ATOM 1263 O O . PRO A 1 160 ? 4.198 -3.819 9.831 1.00 89.50 160 PRO A O 1
ATOM 1266 N N . ILE A 1 161 ? 6.314 -4.513 9.510 1.00 89.62 161 ILE A N 1
ATOM 1267 C CA . ILE A 1 161 ? 6.665 -4.643 10.925 1.00 89.62 161 ILE A CA 1
ATOM 1268 C C . ILE A 1 161 ? 6.846 -3.256 11.543 1.00 89.62 161 ILE A C 1
ATOM 1270 O O . ILE A 1 161 ? 6.321 -3.012 12.627 1.00 89.62 161 ILE A O 1
ATOM 1274 N N . TYR A 1 162 ? 7.525 -2.333 10.853 1.00 91.50 162 TYR A N 1
ATOM 1275 C CA . TYR A 1 162 ? 7.715 -0.962 11.335 1.00 91.50 162 TYR A CA 1
ATOM 1276 C C . TYR A 1 162 ? 6.392 -0.239 11.533 1.00 91.50 162 TYR A C 1
ATOM 1278 O O . TYR A 1 162 ? 6.150 0.290 12.612 1.00 91.50 162 TYR A O 1
ATOM 1286 N N . VAL A 1 163 ? 5.511 -0.258 10.530 1.00 92.62 163 VAL A N 1
ATOM 1287 C CA . VAL A 1 163 ? 4.205 0.410 10.603 1.00 92.62 163 VAL A CA 1
ATOM 1288 C C . VAL A 1 163 ? 3.380 -0.147 11.766 1.00 92.62 163 VAL A C 1
ATOM 1290 O O . VAL A 1 163 ? 2.811 0.623 12.541 1.00 92.62 163 VAL A O 1
ATOM 1293 N N . ALA A 1 164 ? 3.357 -1.470 11.947 1.00 90.56 164 ALA A N 1
ATOM 1294 C CA . ALA A 1 164 ? 2.641 -2.103 13.050 1.00 90.56 164 ALA A CA 1
ATOM 1295 C C . ALA A 1 164 ? 3.245 -1.759 14.424 1.00 90.56 164 ALA A C 1
ATOM 1297 O O . ALA A 1 164 ? 2.514 -1.377 15.340 1.00 90.56 164 ALA A O 1
ATOM 1298 N N . ALA A 1 165 ? 4.570 -1.855 14.566 1.00 92.25 165 ALA A N 1
ATOM 1299 C CA . ALA A 1 165 ? 5.273 -1.552 15.811 1.00 92.25 165 ALA A CA 1
ATOM 1300 C C . ALA A 1 165 ? 5.139 -0.073 16.198 1.00 92.25 165 ALA A C 1
ATOM 1302 O O . ALA A 1 165 ? 4.854 0.235 17.355 1.00 92.25 165 ALA A O 1
ATOM 1303 N N . LEU A 1 166 ? 5.271 0.838 15.232 1.00 95.56 166 LEU A N 1
ATOM 1304 C CA . LEU A 1 166 ? 5.100 2.276 15.434 1.00 95.56 166 LEU A CA 1
ATOM 1305 C C . LEU A 1 166 ? 3.654 2.620 15.778 1.00 95.56 166 LEU A C 1
ATOM 1307 O O . LEU A 1 166 ? 3.429 3.386 16.709 1.00 95.56 166 LEU A O 1
ATOM 1311 N N . THR A 1 167 ? 2.671 2.015 15.103 1.00 94.62 167 THR A N 1
ATOM 1312 C CA . THR A 1 167 ? 1.251 2.222 15.428 1.00 94.62 167 THR A CA 1
ATOM 1313 C C . THR A 1 167 ? 0.972 1.778 16.862 1.00 94.62 167 THR A C 1
ATOM 1315 O O . THR A 1 167 ? 0.364 2.517 17.634 1.00 94.62 167 THR A O 1
ATOM 1318 N N . TRP A 1 168 ? 1.455 0.596 17.256 1.00 92.56 168 TRP A N 1
ATOM 1319 C CA . TRP A 1 168 ? 1.306 0.100 18.622 1.00 92.56 168 TRP A CA 1
ATOM 1320 C C . TRP A 1 168 ? 2.018 0.991 19.649 1.00 92.56 168 TRP A C 1
ATOM 1322 O O . TRP A 1 168 ? 1.432 1.303 20.689 1.00 92.56 168 TRP A O 1
ATOM 1332 N N . GLY A 1 169 ? 3.251 1.416 19.365 1.00 95.06 169 GLY A N 1
ATOM 1333 C CA . GLY A 1 169 ? 4.067 2.235 20.260 1.00 95.06 169 GLY A CA 1
ATOM 1334 C C . GLY A 1 169 ? 3.482 3.630 20.460 1.00 95.06 169 GLY A C 1
ATOM 1335 O O . GLY A 1 169 ? 3.219 4.027 21.593 1.00 95.06 169 GLY A O 1
ATOM 1336 N N . ILE A 1 170 ? 3.186 4.338 19.367 1.00 96.06 170 ILE A N 1
ATOM 1337 C CA . ILE A 1 170 ? 2.575 5.673 19.396 1.00 96.06 170 ILE A CA 1
ATOM 1338 C C . ILE A 1 170 ? 1.203 5.607 20.072 1.00 96.06 170 ILE A C 1
ATOM 1340 O O . ILE A 1 170 ? 0.931 6.405 20.967 1.00 96.06 170 ILE A O 1
ATOM 1344 N N . ALA A 1 171 ? 0.362 4.622 19.732 1.00 94.06 171 ALA A N 1
ATOM 1345 C CA . ALA A 1 171 ? -0.929 4.458 20.395 1.00 94.06 171 ALA A CA 1
ATOM 1346 C C . ALA A 1 171 ? -0.754 4.214 21.900 1.00 94.06 171 ALA A C 1
ATOM 1348 O O . ALA A 1 171 ? -1.466 4.808 22.700 1.00 94.06 171 ALA A O 1
ATOM 1349 N N . SER A 1 172 ? 0.207 3.381 22.307 1.00 93.88 172 SER A N 1
ATOM 1350 C CA . SER A 1 172 ? 0.485 3.122 23.725 1.00 93.88 172 SER A CA 1
ATOM 1351 C C . SER A 1 172 ? 0.940 4.377 24.470 1.00 93.88 172 SER A C 1
ATOM 1353 O O . SER A 1 172 ? 0.464 4.606 25.577 1.00 93.88 172 SER A O 1
ATOM 1355 N N . ILE A 1 173 ? 1.770 5.222 23.849 1.00 95.50 173 ILE A N 1
ATOM 1356 C CA . ILE A 1 173 ? 2.164 6.524 24.408 1.00 95.50 173 ILE A CA 1
ATOM 1357 C C . ILE A 1 173 ? 0.936 7.428 24.572 1.00 95.50 173 ILE A C 1
ATOM 1359 O O . ILE A 1 173 ? 0.721 7.955 25.660 1.00 95.50 173 ILE A O 1
ATOM 1363 N N . ILE A 1 174 ? 0.090 7.550 23.540 1.00 94.38 174 ILE A N 1
ATOM 1364 C CA . ILE A 1 174 ? -1.139 8.364 23.586 1.00 94.38 174 ILE A CA 1
ATOM 1365 C C . ILE A 1 174 ? -2.065 7.907 24.720 1.00 94.38 174 ILE A C 1
ATOM 1367 O O . ILE A 1 174 ? -2.622 8.745 25.425 1.00 94.38 174 ILE A O 1
ATOM 1371 N N . ARG A 1 175 ? -2.218 6.590 24.913 1.00 92.25 175 ARG A N 1
ATOM 1372 C CA . ARG A 1 175 ? -3.037 6.020 25.998 1.00 92.25 175 ARG A CA 1
ATOM 1373 C C . ARG A 1 175 ? -2.452 6.245 27.387 1.00 92.25 175 ARG A C 1
ATOM 1375 O O . ARG A 1 175 ? -3.189 6.204 28.363 1.00 92.25 175 ARG A O 1
ATOM 1382 N N . HIS A 1 176 ? -1.136 6.397 27.484 1.00 91.50 176 HIS A N 1
ATOM 1383 C CA . HIS A 1 176 ? -0.472 6.637 28.757 1.00 91.50 176 HIS A CA 1
ATOM 1384 C C . HIS A 1 176 ? -0.562 8.111 29.166 1.00 91.50 176 HIS A C 1
ATOM 1386 O O . HIS A 1 176 ? -0.671 8.414 30.348 1.00 91.50 176 HIS A O 1
ATOM 1392 N N . THR A 1 177 ? -0.548 9.024 28.192 1.00 91.69 177 THR A N 1
ATOM 1393 C CA . THR A 1 177 ? -0.653 10.470 28.431 1.00 91.69 177 THR A CA 1
ATOM 1394 C C . THR A 1 177 ? -2.092 10.968 28.518 1.00 91.69 177 THR A C 1
ATOM 1396 O O . THR A 1 177 ? -2.336 11.993 29.148 1.00 91.69 177 THR A O 1
ATOM 1399 N N . ASN A 1 178 ? -3.049 10.247 27.928 1.00 87.19 178 ASN A N 1
ATOM 1400 C CA . ASN A 1 178 ? -4.467 10.594 27.951 1.00 87.19 178 ASN A CA 1
ATOM 1401 C C . ASN A 1 178 ? -5.286 9.436 28.535 1.00 87.19 178 ASN A C 1
ATOM 1403 O O . ASN A 1 178 ? -5.189 8.320 28.017 1.00 87.19 178 ASN A O 1
ATOM 1407 N N . PRO A 1 179 ? -6.133 9.674 29.554 1.00 80.19 179 PRO A N 1
ATOM 1408 C CA . PRO A 1 179 ? -7.056 8.663 30.056 1.00 80.19 179 PRO A CA 1
ATOM 1409 C C . PRO A 1 179 ? -7.900 8.093 28.912 1.00 80.19 179 PRO A C 1
ATOM 1411 O O . PRO A 1 179 ? -8.645 8.819 28.254 1.00 80.19 179 PRO A O 1
ATOM 1414 N N . THR A 1 180 ? -7.768 6.791 28.656 1.00 76.94 180 THR A N 1
ATOM 1415 C CA . THR A 1 180 ? -8.568 6.122 27.626 1.00 76.94 180 THR A CA 1
ATOM 1416 C C . THR A 1 180 ? -9.936 5.766 28.159 1.00 76.94 180 THR A C 1
ATOM 1418 O O . THR A 1 180 ? -10.076 5.304 29.292 1.00 76.94 180 THR A O 1
ATOM 1421 N N . GLN A 1 181 ? -10.950 5.946 27.320 1.00 83.12 181 GLN A N 1
ATOM 1422 C CA . GLN A 1 181 ? -12.272 5.436 27.623 1.00 83.12 181 GLN A CA 1
ATOM 1423 C C . GLN A 1 181 ? -12.402 3.998 27.097 1.00 83.12 181 GLN A C 1
ATOM 1425 O O . GLN A 1 181 ? -11.703 3.587 26.163 1.00 83.12 181 GLN A O 1
ATOM 1430 N N . PRO A 1 182 ? -13.306 3.198 27.681 1.00 87.50 182 PRO A N 1
ATOM 1431 C CA . PRO A 1 182 ? -13.728 1.942 27.083 1.00 87.50 182 PRO A CA 1
ATOM 1432 C C . PRO A 1 182 ? -14.095 2.111 25.600 1.00 87.50 182 PRO A C 1
ATOM 1434 O O . PRO A 1 182 ? -14.823 3.035 25.241 1.00 87.50 182 PRO A O 1
ATOM 1437 N N . LEU A 1 183 ? -13.649 1.179 24.748 1.00 85.31 183 LEU A N 1
ATOM 1438 C CA . LEU A 1 183 ? -13.821 1.240 23.285 1.00 85.31 183 LEU A CA 1
ATOM 1439 C C . LEU A 1 183 ? -15.265 1.515 22.845 1.00 85.31 183 LEU A C 1
ATOM 1441 O O . LEU A 1 183 ? -15.498 2.229 21.876 1.00 85.31 183 LEU A O 1
ATO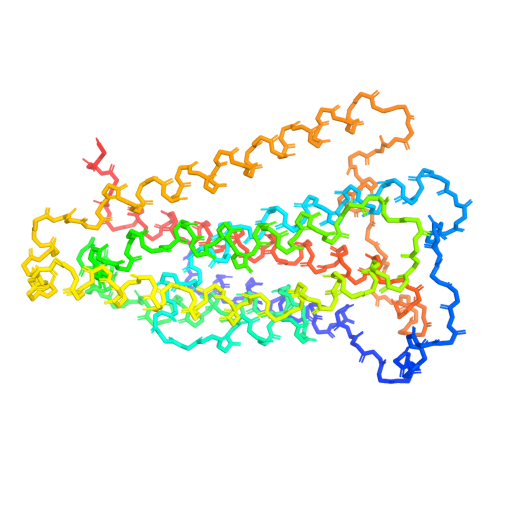M 1445 N N . HIS A 1 184 ? -16.237 0.945 23.559 1.00 83.50 184 HIS A N 1
ATOM 1446 C CA . HIS A 1 184 ? -17.649 1.110 23.231 1.00 83.50 184 HIS A CA 1
ATOM 1447 C C . HIS A 1 184 ? -18.119 2.564 23.375 1.00 83.50 184 HIS A C 1
ATOM 1449 O O . HIS A 1 184 ? -18.915 3.004 22.555 1.00 83.50 184 HIS A O 1
ATOM 1455 N N . LEU A 1 185 ? -17.611 3.313 24.362 1.00 85.06 185 LEU A N 1
ATOM 1456 C CA . LEU A 1 185 ? -17.939 4.730 24.550 1.00 85.06 185 LEU A CA 1
ATOM 1457 C C . LEU A 1 185 ? -17.280 5.587 23.472 1.00 85.06 185 LEU A C 1
ATOM 1459 O O . LEU A 1 185 ? -17.964 6.376 22.827 1.00 85.06 185 LEU A O 1
ATOM 1463 N N . GLU A 1 186 ? -15.989 5.361 23.199 1.00 86.69 186 GLU A N 1
ATOM 1464 C CA . GLU A 1 186 ? -15.281 6.084 22.130 1.00 86.69 186 GLU A CA 1
ATOM 1465 C C . GLU A 1 186 ? -15.947 5.886 20.763 1.00 86.69 186 GLU A C 1
ATOM 1467 O O . GLU A 1 186 ? -16.016 6.823 19.971 1.00 86.69 186 GLU A O 1
ATOM 1472 N N . MET A 1 187 ? -16.476 4.684 20.510 1.00 82.69 187 MET A N 1
ATOM 1473 C CA . MET A 1 187 ? -17.228 4.358 19.299 1.00 82.69 187 MET A CA 1
ATOM 1474 C C . MET A 1 187 ? -18.542 5.148 19.197 1.00 82.69 187 MET A C 1
ATOM 1476 O O . MET A 1 187 ? -18.886 5.599 18.106 1.00 82.69 187 MET A O 1
ATOM 1480 N N . PHE A 1 188 ? -19.283 5.325 20.298 1.00 83.56 188 PHE A N 1
ATOM 1481 C CA . PHE A 1 188 ? -20.499 6.151 20.299 1.00 83.56 188 PHE A CA 1
ATOM 1482 C C . PHE A 1 188 ? -20.186 7.633 20.080 1.00 83.56 188 PHE A C 1
ATOM 1484 O O . PHE A 1 188 ? -20.933 8.319 19.390 1.00 83.56 188 PHE A O 1
ATOM 1491 N N . GLU A 1 189 ? -19.069 8.105 20.629 1.00 86.62 189 GLU A N 1
ATOM 1492 C CA . GLU A 1 189 ? -18.592 9.481 20.471 1.00 86.62 189 GLU A CA 1
ATOM 1493 C C . GLU A 1 189 ? -17.838 9.716 19.149 1.00 86.62 189 GLU A C 1
ATOM 1495 O O . GLU A 1 189 ? -17.437 10.843 18.869 1.00 86.62 189 GLU A O 1
ATOM 1500 N N . GLN A 1 190 ? -17.634 8.668 18.338 1.00 87.50 190 GLN A N 1
ATOM 1501 C CA . GLN A 1 190 ? -16.953 8.720 17.037 1.00 87.50 190 GLN A CA 1
ATOM 1502 C C . GLN A 1 190 ? -15.548 9.346 17.099 1.00 87.50 190 GLN A C 1
ATOM 1504 O O . GLN A 1 190 ? -15.096 10.015 16.167 1.00 87.50 190 GLN A O 1
ATOM 1509 N N . LYS A 1 191 ? -14.827 9.130 18.206 1.00 88.75 191 LYS A N 1
ATOM 1510 C CA . LYS A 1 191 ? -13.509 9.746 18.457 1.00 88.75 191 LYS A CA 1
ATOM 1511 C C . LYS A 1 191 ? -12.410 9.294 17.490 1.00 88.75 191 LYS A C 1
ATOM 1513 O O . LYS A 1 191 ? -11.358 9.925 17.404 1.00 88.75 191 LYS A O 1
ATOM 1518 N N . ASP A 1 192 ? -12.624 8.193 16.785 1.00 88.69 192 ASP A N 1
ATOM 1519 C CA . ASP A 1 192 ? -11.750 7.668 15.743 1.00 88.69 192 ASP A CA 1
ATOM 1520 C C . ASP A 1 192 ? -12.030 8.266 14.354 1.00 88.69 192 ASP A C 1
ATOM 1522 O O . ASP A 1 192 ? -11.173 8.173 13.475 1.00 88.69 192 ASP A O 1
ATOM 1526 N N . LEU A 1 193 ? -13.177 8.920 14.143 1.00 89.25 193 LEU A N 1
ATOM 1527 C CA . LEU A 1 193 ? -13.624 9.346 12.817 1.00 89.25 193 LEU A CA 1
ATOM 1528 C C . LEU A 1 193 ? -12.700 10.392 12.186 1.00 89.25 193 LEU A C 1
ATOM 1530 O O . LEU A 1 193 ? -12.180 10.166 11.096 1.00 89.25 193 LEU A O 1
ATOM 1534 N N . THR A 1 194 ? -12.457 11.512 12.867 1.00 93.12 194 THR A N 1
ATOM 1535 C CA . THR A 1 194 ? -11.593 12.595 12.364 1.00 93.12 194 THR A CA 1
ATOM 1536 C C . THR A 1 194 ? -10.166 12.128 12.035 1.00 93.12 194 THR A C 1
ATOM 1538 O O . THR A 1 194 ? -9.711 12.367 10.913 1.00 93.12 194 THR A O 1
ATOM 1541 N N . PRO A 1 195 ? -9.431 11.436 12.932 1.00 94.06 195 PRO A N 1
ATOM 1542 C CA . PRO A 1 195 ? -8.085 10.954 12.606 1.00 94.06 195 PRO A CA 1
ATOM 1543 C C . PRO A 1 195 ? -8.074 9.892 11.492 1.00 94.06 195 PRO A C 1
ATOM 1545 O O . PRO A 1 195 ? -7.140 9.859 10.682 1.00 94.06 195 PRO A O 1
ATOM 1548 N N . LEU A 1 196 ? -9.115 9.056 11.383 1.00 92.50 196 LEU A N 1
ATOM 1549 C CA . LEU A 1 196 ? -9.266 8.137 10.253 1.00 92.50 196 LEU A CA 1
ATOM 1550 C C . LEU A 1 196 ? -9.513 8.879 8.939 1.00 92.50 196 LEU A C 1
ATOM 1552 O O . LEU A 1 196 ? -8.847 8.589 7.948 1.00 92.50 196 LEU A O 1
ATOM 1556 N N . GLN A 1 197 ? -10.418 9.859 8.924 1.00 94.31 197 GLN A N 1
ATOM 1557 C CA . GLN A 1 197 ? -10.676 10.701 7.755 1.00 94.31 197 GLN A CA 1
ATOM 1558 C C . GLN A 1 197 ? -9.410 11.423 7.300 1.00 94.31 197 GLN A C 1
ATOM 1560 O O . GLN A 1 197 ? -9.134 11.445 6.103 1.00 94.31 197 GLN A O 1
ATOM 1565 N N . ALA A 1 198 ? -8.606 11.946 8.229 1.00 96.44 198 ALA A N 1
ATOM 1566 C CA . ALA A 1 198 ? -7.314 12.546 7.910 1.00 96.44 198 ALA A CA 1
ATOM 1567 C C . ALA A 1 198 ? -6.361 11.527 7.260 1.00 96.44 198 ALA A C 1
ATOM 1569 O O . ALA A 1 198 ? -5.781 11.808 6.211 1.00 96.44 198 ALA A O 1
ATOM 1570 N N . SER A 1 199 ? -6.254 10.321 7.828 1.00 95.75 199 SER A N 1
ATOM 1571 C CA . SER A 1 199 ? -5.403 9.247 7.295 1.00 95.75 199 SER A CA 1
ATOM 1572 C C . SER A 1 199 ? -5.833 8.805 5.890 1.00 95.75 199 SER A C 1
ATOM 1574 O O . SER A 1 199 ? -4.997 8.679 4.993 1.00 95.75 199 SER A O 1
ATOM 1576 N N . TYR A 1 200 ? -7.137 8.616 5.667 1.00 95.31 200 TYR A N 1
ATOM 1577 C CA . TYR A 1 200 ? -7.684 8.253 4.358 1.00 95.31 200 TYR A CA 1
ATOM 1578 C C . TYR A 1 200 ? -7.545 9.381 3.337 1.00 95.31 200 TYR A C 1
ATOM 1580 O O . TYR A 1 200 ? -7.151 9.121 2.203 1.00 95.31 200 TYR A O 1
ATOM 1588 N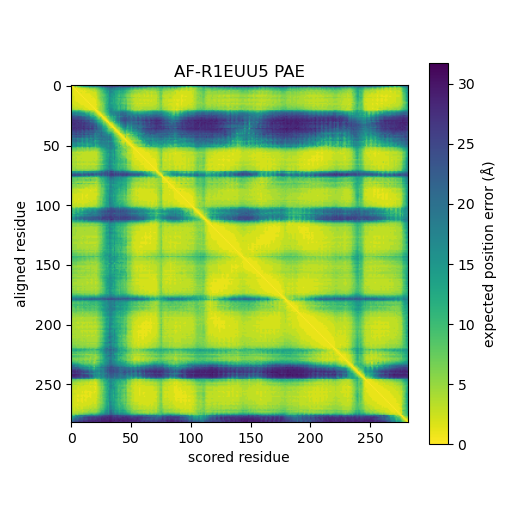 N . SER A 1 201 ? -7.819 10.625 3.735 1.00 97.38 201 SER A N 1
ATOM 1589 C CA . SER A 1 201 ? -7.681 11.797 2.863 1.00 97.38 201 SER A CA 1
ATOM 1590 C C . SER A 1 201 ? -6.232 11.996 2.436 1.00 97.38 201 SER A C 1
ATOM 1592 O O . SER A 1 201 ? -5.970 12.274 1.270 1.00 97.38 201 SER A O 1
ATOM 1594 N N . PHE A 1 202 ? -5.282 11.787 3.350 1.00 97.81 202 PHE A N 1
ATOM 1595 C CA . PHE A 1 202 ? -3.859 11.804 3.037 1.00 97.81 202 PHE A CA 1
ATOM 1596 C C . PHE A 1 202 ? -3.487 10.705 2.030 1.00 97.81 202 PHE A C 1
ATOM 1598 O O . PHE A 1 202 ? -2.900 11.001 0.991 1.00 97.81 202 PHE A O 1
ATOM 1605 N N . ALA A 1 203 ? -3.868 9.449 2.295 1.00 96.44 203 ALA A N 1
ATOM 1606 C CA . ALA A 1 203 ? -3.568 8.332 1.398 1.00 96.44 203 ALA A CA 1
ATOM 1607 C C . ALA A 1 203 ? -4.179 8.536 0.001 1.00 96.44 203 ALA A C 1
ATOM 1609 O O . ALA A 1 203 ? -3.506 8.321 -1.009 1.00 96.44 203 ALA A O 1
ATOM 1610 N N . PHE A 1 204 ? -5.431 8.998 -0.061 1.00 97.06 204 PHE A N 1
ATOM 1611 C CA . PHE A 1 204 ? -6.107 9.353 -1.306 1.00 97.06 204 PHE A CA 1
ATOM 1612 C C . PHE A 1 204 ? -5.395 10.499 -2.027 1.00 97.06 204 PHE A C 1
ATOM 1614 O O . PHE A 1 204 ? -5.091 10.370 -3.206 1.00 97.06 204 PHE A O 1
ATOM 1621 N N . GLY A 1 205 ? -5.083 11.594 -1.332 1.00 98.00 205 GLY A N 1
ATOM 1622 C CA . GLY A 1 205 ? -4.436 12.762 -1.926 1.00 98.00 205 GLY A CA 1
ATOM 1623 C C . GLY A 1 205 ? -3.075 12.429 -2.534 1.00 98.00 205 GLY A C 1
ATOM 1624 O O . GLY A 1 205 ? -2.820 12.773 -3.686 1.00 98.00 205 GLY A O 1
ATOM 1625 N N . VAL A 1 206 ? -2.226 11.703 -1.797 1.00 96.75 206 VAL A N 1
ATOM 1626 C CA . VAL A 1 206 ? -0.898 11.291 -2.280 1.00 96.75 206 VAL A CA 1
ATOM 1627 C C . VAL A 1 206 ? -1.019 10.364 -3.489 1.00 96.75 206 VAL A C 1
ATOM 1629 O O . VAL A 1 206 ? -0.387 10.611 -4.513 1.00 96.75 206 VAL A O 1
ATOM 1632 N N . THR A 1 207 ? -1.862 9.329 -3.415 1.00 96.38 207 THR A N 1
ATOM 1633 C CA . THR A 1 207 ? -2.029 8.392 -4.538 1.00 96.38 207 THR A CA 1
ATOM 1634 C C . THR A 1 207 ? -2.666 9.044 -5.757 1.00 96.38 207 THR A C 1
ATOM 1636 O O . THR A 1 207 ? -2.164 8.870 -6.863 1.00 96.38 207 THR A O 1
ATOM 1639 N N . ALA A 1 208 ? -3.714 9.849 -5.590 1.00 96.69 208 ALA A N 1
ATOM 1640 C CA . ALA A 1 208 ? -4.351 10.563 -6.692 1.00 96.69 208 ALA A CA 1
ATOM 1641 C C . ALA A 1 208 ? -3.372 11.527 -7.375 1.00 96.69 208 ALA A C 1
ATOM 1643 O O . ALA A 1 208 ? -3.268 11.525 -8.602 1.00 96.69 208 ALA A O 1
ATOM 1644 N N . LEU A 1 209 ? -2.604 12.298 -6.597 1.00 96.44 209 LEU A N 1
ATOM 1645 C CA . LEU A 1 209 ? -1.606 13.216 -7.140 1.00 96.44 209 LEU A CA 1
ATOM 1646 C C . LEU A 1 209 ? -0.513 12.467 -7.904 1.00 96.44 209 LEU A C 1
ATOM 1648 O O . LEU A 1 209 ? -0.201 12.834 -9.034 1.00 96.44 209 LEU A O 1
ATOM 1652 N N . THR A 1 210 ? 0.034 11.390 -7.336 1.00 92.81 210 THR A N 1
ATOM 1653 C CA . THR A 1 210 ? 1.028 10.557 -8.024 1.00 92.81 210 THR A CA 1
ATOM 1654 C C . THR A 1 210 ? 0.460 9.916 -9.285 1.00 92.81 210 THR A C 1
ATOM 1656 O O . THR A 1 210 ? 1.164 9.845 -10.294 1.00 92.81 210 THR A O 1
ATOM 1659 N N . HIS A 1 211 ? -0.805 9.487 -9.269 1.00 92.88 211 HIS A N 1
ATOM 1660 C CA . HIS A 1 211 ? -1.466 8.936 -10.447 1.00 92.88 211 HIS A CA 1
ATOM 1661 C C . HIS A 1 211 ? -1.562 9.971 -11.566 1.00 92.88 211 HIS A C 1
ATOM 1663 O O . HIS A 1 211 ? -1.081 9.725 -12.672 1.00 92.88 211 HIS A O 1
ATOM 1669 N N . LEU A 1 212 ? -2.104 11.152 -11.262 1.00 94.94 212 LEU A N 1
ATOM 1670 C CA . LEU A 1 212 ? -2.239 12.247 -12.220 1.00 94.94 212 LEU A CA 1
ATOM 1671 C C . LEU A 1 212 ? -0.878 12.724 -12.739 1.00 94.94 212 LEU A C 1
ATOM 1673 O O . LEU A 1 212 ? -0.721 12.907 -13.944 1.00 94.94 212 LEU A O 1
ATOM 1677 N N . ALA A 1 213 ? 0.118 12.865 -11.862 1.00 89.00 213 ALA A N 1
ATOM 1678 C CA . ALA A 1 213 ? 1.473 13.251 -12.245 1.00 89.00 213 ALA A CA 1
ATOM 1679 C C . ALA A 1 213 ? 2.126 12.216 -13.174 1.00 89.00 213 ALA A C 1
ATOM 1681 O O . ALA A 1 213 ? 2.761 12.586 -14.158 1.00 89.00 213 ALA A O 1
ATOM 1682 N N . SER A 1 214 ? 1.930 10.921 -12.904 1.00 86.88 214 SER A N 1
ATOM 1683 C CA . SER A 1 214 ? 2.466 9.843 -13.744 1.00 86.88 214 SER A CA 1
ATOM 1684 C C . SER A 1 214 ? 1.791 9.810 -15.111 1.00 86.88 214 SER A C 1
ATOM 1686 O O . SER A 1 214 ? 2.475 9.683 -16.123 1.00 86.88 214 SER A O 1
ATOM 1688 N N . LEU A 1 215 ? 0.465 9.983 -15.163 1.00 88.94 215 LEU A N 1
ATOM 1689 C CA . LEU A 1 215 ? -0.265 10.109 -16.425 1.00 88.94 215 LEU A CA 1
ATOM 1690 C C . LEU A 1 215 ? 0.223 11.317 -17.226 1.00 88.94 215 LEU A C 1
ATOM 1692 O O . LEU A 1 215 ? 0.546 11.171 -18.401 1.00 88.94 215 LEU A O 1
ATOM 1696 N N . PHE A 1 216 ? 0.329 12.485 -16.590 1.00 88.62 216 PHE A N 1
ATOM 1697 C CA . PHE A 1 216 ? 0.834 13.693 -17.236 1.00 88.62 216 PHE A CA 1
ATOM 1698 C C . PHE A 1 216 ? 2.245 13.485 -17.794 1.00 88.62 216 PHE A C 1
ATOM 1700 O O . PHE A 1 216 ? 2.491 13.801 -18.953 1.00 88.62 216 PHE A O 1
ATOM 1707 N N . TYR A 1 217 ? 3.150 12.894 -17.009 1.00 83.88 217 TYR A N 1
ATOM 1708 C CA . TYR A 1 217 ? 4.514 12.600 -17.447 1.00 83.88 217 TYR A CA 1
ATOM 1709 C C . TYR A 1 217 ? 4.554 11.650 -18.650 1.00 83.88 217 TYR A C 1
ATOM 1711 O O . TYR A 1 217 ? 5.289 11.897 -19.604 1.00 83.88 217 TYR A O 1
ATOM 1719 N N . ILE A 1 218 ? 3.746 10.586 -18.635 1.00 83.75 218 ILE A N 1
ATOM 1720 C CA . ILE A 1 218 ? 3.663 9.631 -19.747 1.00 83.75 218 ILE A CA 1
ATOM 1721 C C . ILE A 1 218 ? 3.127 10.317 -21.004 1.00 83.75 218 ILE A C 1
ATOM 1723 O O . ILE A 1 218 ? 3.722 10.167 -22.064 1.00 83.75 218 ILE A O 1
ATOM 1727 N N . PHE A 1 219 ? 2.048 11.097 -20.897 1.00 85.75 219 PHE A N 1
ATOM 1728 C CA . PHE A 1 219 ? 1.453 11.781 -22.050 1.00 85.75 219 PHE A CA 1
ATOM 1729 C C . PHE A 1 219 ? 2.306 12.935 -22.587 1.00 85.75 219 PHE A C 1
ATOM 1731 O O . PHE A 1 219 ? 2.223 13.248 -23.772 1.00 85.75 219 PHE A O 1
ATOM 1738 N N . ALA A 1 220 ? 3.124 13.564 -21.742 1.00 86.44 220 ALA A N 1
ATOM 1739 C CA . ALA A 1 220 ? 4.067 14.600 -22.153 1.00 86.44 220 ALA A CA 1
ATOM 1740 C C . ALA A 1 220 ? 5.364 14.029 -22.758 1.00 86.44 220 ALA A C 1
ATOM 1742 O O . ALA A 1 220 ? 6.131 14.770 -23.374 1.00 86.44 220 ALA A O 1
ATOM 1743 N N . SER A 1 221 ? 5.636 12.734 -22.579 1.00 79.56 221 SER A N 1
ATOM 1744 C CA . SER A 1 221 ? 6.836 12.085 -23.103 1.00 79.56 221 SER A CA 1
ATOM 1745 C C . SER A 1 221 ? 6.642 11.624 -24.547 1.00 79.56 221 SER A C 1
ATOM 1747 O O . SER A 1 221 ? 5.657 10.975 -24.882 1.00 79.56 221 SER A O 1
ATOM 1749 N N . SER A 1 222 ? 7.629 11.886 -25.406 1.00 80.31 222 SER A N 1
ATOM 1750 C CA . SER A 1 222 ? 7.666 11.362 -26.778 1.00 80.31 222 SER A CA 1
ATOM 1751 C C . SER A 1 222 ? 8.169 9.917 -26.868 1.00 80.31 222 SER A C 1
ATOM 1753 O O . SER A 1 222 ? 8.069 9.301 -27.927 1.00 80.31 222 SER A O 1
ATOM 1755 N N . SER A 1 223 ? 8.728 9.379 -25.780 1.00 74.69 223 SER A N 1
ATOM 1756 C CA . SER A 1 223 ? 9.365 8.058 -25.738 1.00 74.69 223 SER A CA 1
ATOM 1757 C C . SER A 1 223 ? 8.590 7.014 -24.938 1.00 74.69 223 SER A C 1
ATOM 1759 O O . SER A 1 223 ? 8.988 5.853 -24.939 1.00 74.69 223 SER A O 1
ATOM 1761 N N . LEU A 1 224 ? 7.512 7.404 -24.247 1.00 75.12 224 LEU A N 1
ATOM 1762 C CA . LEU A 1 224 ? 6.723 6.508 -23.403 1.00 75.12 224 LEU A CA 1
ATOM 1763 C C . LEU A 1 224 ? 5.309 6.346 -23.947 1.00 75.12 224 LEU A C 1
ATOM 1765 O O . LEU A 1 224 ? 4.634 7.315 -24.275 1.00 75.12 224 LEU A O 1
ATOM 1769 N N . SER A 1 225 ? 4.829 5.107 -23.964 1.00 80.75 225 SER A N 1
ATOM 1770 C CA . SER A 1 225 ? 3.430 4.783 -24.236 1.00 80.75 225 SER A CA 1
ATOM 1771 C C . SER A 1 225 ? 2.731 4.329 -22.958 1.00 80.75 225 SER A C 1
ATOM 1773 O O . SER A 1 225 ? 3.257 3.507 -22.210 1.00 80.75 225 SER A O 1
ATOM 1775 N N . PHE A 1 226 ? 1.500 4.794 -22.727 1.00 82.81 226 PHE A N 1
ATOM 1776 C CA . PHE A 1 226 ? 0.669 4.332 -21.607 1.00 82.81 226 PHE A CA 1
ATOM 1777 C C . PHE A 1 226 ? 0.494 2.805 -21.603 1.00 82.81 226 PHE A C 1
ATOM 1779 O O . PHE A 1 226 ? 0.649 2.154 -20.567 1.00 82.81 226 PHE A O 1
ATOM 1786 N N . ALA A 1 227 ? 0.233 2.221 -22.777 1.00 82.50 227 ALA A N 1
ATOM 1787 C CA . ALA A 1 227 ? 0.114 0.775 -22.922 1.00 82.50 227 ALA A CA 1
ATOM 1788 C C . ALA A 1 227 ? 1.446 0.075 -22.625 1.00 82.50 227 ALA A C 1
ATOM 1790 O O . ALA A 1 227 ? 1.461 -0.975 -21.990 1.00 82.50 227 ALA A O 1
ATOM 1791 N N . GLU A 1 228 ? 2.573 0.667 -23.015 1.00 76.19 228 GLU A N 1
ATOM 1792 C CA . GLU A 1 228 ? 3.895 0.101 -22.749 1.00 76.19 228 GLU A CA 1
ATOM 1793 C C . GLU A 1 228 ? 4.263 0.115 -21.260 1.00 76.19 228 GLU A C 1
ATOM 1795 O O . GLU A 1 228 ? 4.794 -0.871 -20.734 1.00 76.19 228 GLU A O 1
ATOM 1800 N N . VAL A 1 229 ? 3.924 1.199 -20.561 1.00 75.50 229 VAL A N 1
ATOM 1801 C CA . VAL A 1 229 ? 4.202 1.357 -19.130 1.00 75.50 229 VAL A CA 1
ATOM 1802 C C . VAL A 1 229 ? 3.367 0.380 -18.298 1.00 75.50 229 VAL A C 1
ATOM 1804 O O . VAL A 1 229 ? 3.932 -0.331 -17.465 1.00 75.50 229 VAL A O 1
ATOM 1807 N N . PHE A 1 230 ? 2.056 0.280 -18.552 1.00 79.56 230 PHE A N 1
ATOM 1808 C CA . PHE A 1 230 ? 1.137 -0.462 -17.675 1.00 79.56 230 PHE A CA 1
ATOM 1809 C C . PHE A 1 230 ? 0.692 -1.839 -18.188 1.00 79.56 230 PHE A C 1
ATOM 1811 O O . PHE A 1 230 ? 0.408 -2.712 -17.371 1.00 79.56 230 PHE A O 1
ATOM 1818 N N . PHE A 1 231 ? 0.632 -2.062 -19.505 1.00 77.50 231 PHE A N 1
ATOM 1819 C CA . PHE A 1 231 ? -0.040 -3.235 -20.094 1.00 77.50 231 PHE A CA 1
ATOM 1820 C C . PHE A 1 231 ? 0.836 -4.103 -21.002 1.00 77.50 231 PHE A C 1
ATOM 1822 O O . PHE A 1 231 ? 0.443 -5.223 -21.324 1.00 77.50 231 PHE A O 1
ATOM 1829 N N . ASN A 1 232 ? 2.032 -3.647 -21.383 1.00 78.94 232 ASN A N 1
ATOM 1830 C CA . ASN A 1 232 ? 3.008 -4.475 -22.085 1.00 78.94 232 ASN A CA 1
ATOM 1831 C C . ASN A 1 232 ? 3.639 -5.464 -21.095 1.00 78.94 232 ASN A C 1
ATOM 1833 O O . ASN A 1 232 ? 4.686 -5.197 -20.487 1.00 78.94 232 ASN A O 1
ATOM 1837 N N . LEU A 1 233 ? 2.912 -6.560 -20.880 1.00 73.56 233 LEU A N 1
ATOM 1838 C CA . LEU A 1 233 ? 3.248 -7.652 -19.982 1.00 73.56 233 LEU A CA 1
ATOM 1839 C C . LEU A 1 233 ? 4.034 -8.733 -20.739 1.00 73.56 233 LEU A C 1
ATOM 1841 O O . LEU A 1 233 ? 3.607 -9.158 -21.815 1.00 73.56 233 LEU A O 1
ATOM 1845 N N . PRO A 1 234 ? 5.153 -9.231 -20.184 1.00 68.56 234 PRO A N 1
ATOM 1846 C CA . PRO A 1 234 ? 5.843 -10.390 -20.738 1.00 68.56 234 PRO A CA 1
ATOM 1847 C C . PRO A 1 234 ? 4.914 -11.611 -20.778 1.00 68.56 234 PRO A C 1
ATOM 1849 O O . PRO A 1 234 ? 4.198 -11.873 -19.811 1.00 68.56 234 PRO A O 1
ATOM 1852 N N . GLY A 1 235 ? 4.930 -12.367 -21.881 1.00 62.84 235 GLY A N 1
ATOM 1853 C CA . GLY A 1 235 ? 4.032 -13.509 -22.075 1.00 62.84 235 GLY A CA 1
ATOM 1854 C C . GLY A 1 235 ? 4.187 -14.594 -20.988 1.00 62.84 235 GLY A C 1
ATOM 1855 O O . GLY A 1 235 ? 5.325 -14.898 -20.619 1.00 62.84 235 GLY A O 1
ATOM 1856 N N . PRO A 1 236 ? 3.095 -15.247 -20.528 1.00 55.69 236 PRO A N 1
ATOM 1857 C CA . PRO A 1 236 ? 3.134 -16.238 -19.437 1.00 55.69 236 PRO A CA 1
ATOM 1858 C C . PRO A 1 236 ? 4.002 -17.471 -19.733 1.00 55.69 236 PRO A C 1
ATOM 1860 O O . PRO A 1 236 ? 4.468 -18.135 -18.816 1.00 55.69 236 PRO A O 1
ATOM 1863 N N . ALA A 1 237 ? 4.197 -17.780 -21.021 1.00 51.41 237 ALA A N 1
ATOM 1864 C CA . ALA A 1 237 ? 4.959 -18.925 -21.521 1.00 51.41 237 ALA A CA 1
ATOM 1865 C C . ALA A 1 237 ? 6.394 -18.568 -21.949 1.00 51.41 237 ALA A C 1
ATOM 1867 O O . ALA A 1 237 ? 7.104 -19.413 -22.498 1.00 51.41 237 ALA A O 1
ATOM 1868 N N . THR A 1 238 ? 6.848 -17.329 -21.711 1.00 51.53 238 THR A N 1
ATOM 1869 C CA . THR A 1 238 ? 8.292 -17.067 -21.750 1.00 51.53 238 THR A CA 1
ATOM 1870 C C . THR A 1 238 ? 8.942 -18.008 -20.734 1.00 51.53 238 THR A C 1
ATOM 1872 O O . THR A 1 238 ? 8.422 -18.114 -19.622 1.00 51.53 238 THR A O 1
ATOM 1875 N N . PRO A 1 239 ? 10.000 -18.768 -21.094 1.00 44.72 239 PRO A N 1
ATOM 1876 C CA . PRO A 1 239 ? 10.527 -19.817 -20.228 1.00 44.72 239 PRO A CA 1
ATOM 1877 C C . PRO A 1 239 ? 10.694 -19.277 -18.809 1.00 44.72 239 PRO A C 1
ATOM 1879 O O . PRO A 1 239 ? 11.182 -18.162 -18.653 1.00 44.72 239 PRO A O 1
ATOM 1882 N N . ALA A 1 240 ? 10.354 -20.038 -17.768 1.00 41.72 240 ALA A N 1
ATOM 1883 C CA . ALA A 1 240 ? 10.592 -19.614 -16.380 1.00 41.72 240 ALA A CA 1
ATOM 1884 C C . ALA A 1 240 ? 12.071 -19.202 -16.137 1.00 41.72 240 ALA A C 1
ATOM 1886 O O . ALA A 1 240 ? 12.378 -18.393 -15.265 1.00 41.72 240 ALA A O 1
ATOM 1887 N N . ARG A 1 241 ? 12.989 -19.681 -16.997 1.00 38.44 241 ARG A N 1
ATOM 1888 C CA . ARG A 1 241 ? 14.403 -19.268 -17.109 1.00 38.44 241 ARG A CA 1
ATOM 1889 C C . ARG A 1 241 ? 14.655 -17.863 -17.703 1.00 38.44 241 ARG A C 1
ATOM 1891 O O . ARG A 1 241 ? 15.744 -17.327 -17.525 1.00 38.44 241 ARG A O 1
ATOM 1898 N N . ALA A 1 242 ? 13.694 -17.279 -18.413 1.00 42.06 242 ALA A N 1
ATOM 1899 C CA . ALA A 1 242 ? 13.683 -15.915 -18.950 1.00 42.06 242 ALA A CA 1
ATOM 1900 C C . ALA A 1 242 ? 12.813 -14.957 -18.107 1.00 42.06 242 ALA A C 1
ATOM 1902 O O . ALA A 1 242 ? 13.188 -13.800 -17.948 1.00 42.06 242 ALA A O 1
ATOM 1903 N N . ALA A 1 243 ? 11.717 -15.430 -17.500 1.00 39.66 243 ALA A N 1
ATOM 1904 C CA . ALA A 1 243 ? 10.871 -14.628 -16.602 1.00 39.66 243 ALA A CA 1
ATOM 1905 C C . ALA A 1 243 ? 11.591 -14.236 -15.293 1.00 39.66 243 ALA A C 1
ATOM 1907 O O . ALA A 1 243 ? 11.418 -13.127 -14.796 1.00 39.66 243 ALA A O 1
ATOM 1908 N N . ALA A 1 244 ? 12.503 -15.087 -14.806 1.00 41.16 244 ALA A N 1
ATOM 1909 C CA . ALA A 1 244 ? 13.418 -14.760 -13.710 1.00 41.16 244 ALA A CA 1
ATOM 1910 C C . ALA A 1 244 ? 14.532 -13.749 -14.092 1.00 41.16 244 ALA A C 1
ATOM 1912 O O . ALA A 1 244 ? 15.310 -13.360 -13.225 1.00 41.16 244 ALA A O 1
ATOM 1913 N N . LYS A 1 245 ? 14.646 -13.312 -15.364 1.00 47.03 245 LYS A N 1
ATOM 1914 C CA . LYS A 1 245 ? 15.721 -12.407 -15.830 1.00 47.03 245 LYS A CA 1
ATOM 1915 C C . LYS A 1 245 ? 15.403 -10.910 -15.790 1.00 47.03 245 LYS A C 1
ATOM 1917 O O . LYS A 1 245 ? 16.294 -10.120 -16.092 1.00 47.03 245 LYS A O 1
ATOM 1922 N N . SER A 1 246 ? 14.223 -10.468 -15.359 1.00 61.47 246 SER A N 1
ATOM 1923 C CA . SER A 1 246 ? 14.120 -9.089 -14.873 1.00 61.47 246 SER A CA 1
ATOM 1924 C C . SER A 1 246 ? 13.134 -8.979 -13.722 1.00 61.47 246 SER A C 1
ATOM 1926 O O . SER A 1 246 ? 11.949 -9.265 -13.848 1.00 61.47 246 SER A O 1
ATOM 1928 N N . VAL A 1 247 ? 13.633 -8.497 -12.588 1.00 67.56 247 VAL A N 1
ATOM 1929 C CA . VAL A 1 247 ? 12.838 -8.017 -11.448 1.00 67.56 247 VAL A CA 1
ATOM 1930 C C . VAL A 1 247 ? 11.678 -7.117 -11.920 1.00 67.56 247 VAL A C 1
ATOM 1932 O O . VAL A 1 247 ? 10.590 -7.156 -11.360 1.00 67.56 247 VAL A O 1
ATOM 1935 N N . PHE A 1 248 ? 11.859 -6.400 -13.033 1.00 69.94 248 PHE A N 1
ATOM 1936 C CA . PHE A 1 248 ? 10.816 -5.639 -13.722 1.00 69.94 248 PHE A CA 1
ATOM 1937 C C . PHE A 1 248 ? 9.590 -6.457 -14.150 1.00 69.94 248 PHE A C 1
ATOM 1939 O O . PHE A 1 248 ? 8.466 -6.010 -13.938 1.00 69.94 248 PHE A O 1
ATOM 1946 N N . ALA A 1 249 ? 9.782 -7.634 -14.754 1.00 75.12 249 ALA A N 1
ATOM 1947 C CA . ALA A 1 249 ? 8.678 -8.495 -15.172 1.00 75.12 249 ALA A CA 1
ATOM 1948 C C . ALA A 1 249 ? 7.843 -8.936 -13.965 1.00 75.12 249 ALA A C 1
ATOM 1950 O O . ALA A 1 249 ? 6.614 -8.875 -14.015 1.00 75.12 249 ALA A O 1
ATOM 1951 N N . PHE A 1 250 ? 8.519 -9.303 -12.872 1.00 78.56 250 PHE A N 1
ATOM 1952 C CA . PHE A 1 250 ? 7.874 -9.616 -11.602 1.00 78.56 250 PHE A CA 1
ATOM 1953 C C . PHE A 1 250 ? 7.070 -8.418 -11.088 1.00 78.56 250 PHE A C 1
ATOM 1955 O O . PHE A 1 250 ? 5.871 -8.551 -10.881 1.00 78.56 250 PHE A O 1
ATOM 1962 N N . PHE A 1 251 ? 7.683 -7.233 -10.969 1.00 79.56 251 PHE A N 1
ATOM 1963 C CA . PHE A 1 251 ? 7.002 -6.027 -10.478 1.00 79.56 251 PHE A CA 1
ATOM 1964 C C . PHE A 1 251 ? 5.798 -5.619 -11.335 1.00 79.56 251 PHE A C 1
ATOM 1966 O O . PHE A 1 251 ? 4.765 -5.238 -10.790 1.00 79.56 251 PHE A O 1
ATOM 1973 N N . LYS A 1 252 ? 5.895 -5.726 -12.666 1.00 84.38 252 LYS A N 1
ATOM 1974 C CA . LYS A 1 252 ? 4.776 -5.447 -13.578 1.00 84.38 252 LYS A CA 1
ATOM 1975 C C . LYS A 1 252 ? 3.598 -6.381 -13.331 1.00 84.38 252 LYS A C 1
ATOM 1977 O O . LYS A 1 252 ? 2.468 -5.916 -13.183 1.00 84.38 252 LYS A O 1
ATOM 1982 N N . TRP A 1 253 ? 3.861 -7.686 -13.276 1.00 87.19 253 TRP A N 1
ATOM 1983 C CA . TRP A 1 253 ? 2.827 -8.670 -12.977 1.00 87.19 253 TRP A CA 1
ATOM 1984 C C . TRP A 1 253 ? 2.249 -8.471 -11.575 1.00 87.19 253 TRP A C 1
ATOM 1986 O O . TRP A 1 253 ? 1.031 -8.514 -11.415 1.00 87.19 253 TRP A O 1
ATOM 1996 N N . ASP A 1 254 ? 3.097 -8.195 -10.585 1.00 89.44 254 ASP A N 1
ATOM 1997 C CA . ASP A 1 254 ? 2.690 -7.999 -9.194 1.00 89.44 254 ASP A CA 1
ATOM 1998 C C . ASP A 1 254 ? 1.755 -6.793 -9.057 1.00 89.44 254 ASP A C 1
ATOM 2000 O O . ASP A 1 254 ? 0.675 -6.902 -8.476 1.00 89.44 254 ASP A O 1
ATOM 2004 N N . MET A 1 255 ? 2.105 -5.681 -9.706 1.00 91.06 255 MET A N 1
ATOM 2005 C CA . MET A 1 255 ? 1.284 -4.475 -9.775 1.00 91.06 255 MET A CA 1
ATOM 2006 C C . MET A 1 255 ? -0.065 -4.727 -10.454 1.00 91.06 255 MET A C 1
ATOM 2008 O O . MET A 1 255 ? -1.107 -4.403 -9.883 1.00 91.06 255 MET A O 1
ATOM 2012 N N . VAL A 1 256 ? -0.076 -5.306 -11.661 1.00 92.00 256 VAL A N 1
ATOM 2013 C CA . VAL A 1 256 ? -1.322 -5.511 -12.421 1.00 92.00 256 VAL A CA 1
ATOM 2014 C C . VAL A 1 256 ? -2.269 -6.454 -11.683 1.00 92.00 256 VAL A C 1
ATOM 2016 O O . VAL A 1 256 ? -3.463 -6.170 -11.580 1.00 92.00 256 VAL A O 1
ATOM 2019 N N . LEU A 1 257 ? -1.750 -7.551 -11.128 1.00 94.00 257 LEU A N 1
ATOM 2020 C CA . LEU A 1 257 ? -2.553 -8.510 -10.371 1.00 94.00 257 LEU A CA 1
ATOM 2021 C C . LEU A 1 257 ? -3.063 -7.908 -9.058 1.00 94.00 257 LEU A C 1
ATOM 2023 O O . LEU A 1 257 ? -4.226 -8.121 -8.709 1.00 94.00 257 LEU A O 1
ATOM 2027 N N . CYS A 1 258 ? -2.240 -7.112 -8.367 1.00 94.88 258 CYS A N 1
ATOM 2028 C CA . CYS A 1 258 ? -2.663 -6.365 -7.186 1.00 94.88 258 CYS A CA 1
ATOM 2029 C C . CYS A 1 258 ? -3.822 -5.424 -7.520 1.00 94.88 258 CYS A C 1
ATOM 2031 O O . CYS A 1 258 ? -4.865 -5.488 -6.876 1.00 94.88 258 CYS A O 1
ATOM 2033 N N . PHE A 1 259 ? -3.680 -4.589 -8.552 1.00 94.69 259 PHE A N 1
ATOM 2034 C CA . PHE A 1 259 ? -4.721 -3.639 -8.944 1.00 94.69 259 PHE A CA 1
ATOM 2035 C C . PHE A 1 259 ? -5.997 -4.333 -9.408 1.00 94.69 259 PHE A C 1
ATOM 2037 O O . PHE A 1 259 ? -7.087 -3.901 -9.038 1.00 94.69 259 PHE A O 1
ATOM 2044 N N . ALA A 1 260 ? -5.883 -5.429 -10.163 1.00 95.19 260 ALA A N 1
ATOM 2045 C CA . ALA A 1 260 ? -7.033 -6.231 -10.559 1.00 95.19 260 ALA A CA 1
ATOM 2046 C C . ALA A 1 260 ? -7.773 -6.784 -9.331 1.00 95.19 260 ALA A C 1
ATOM 2048 O O . ALA A 1 260 ? -8.996 -6.660 -9.241 1.00 95.19 260 ALA A O 1
ATOM 2049 N N . ALA A 1 261 ? -7.045 -7.335 -8.354 1.00 96.00 261 ALA A N 1
ATOM 2050 C CA . ALA A 1 261 ? -7.634 -7.829 -7.114 1.00 96.00 261 ALA A CA 1
ATOM 2051 C C . ALA A 1 261 ? -8.314 -6.694 -6.330 1.00 96.00 261 ALA A C 1
ATOM 2053 O O . ALA A 1 261 ? -9.463 -6.832 -5.908 1.00 96.00 261 ALA A O 1
ATOM 2054 N N . THR A 1 262 ? -7.642 -5.552 -6.176 1.00 94.56 262 THR A N 1
ATOM 2055 C CA . THR A 1 262 ? -8.189 -4.388 -5.469 1.00 94.56 262 THR A CA 1
ATOM 2056 C C . THR A 1 262 ? -9.441 -3.852 -6.158 1.00 94.56 262 THR A C 1
ATOM 2058 O O . THR A 1 262 ? -10.433 -3.583 -5.486 1.00 94.56 262 THR A O 1
ATOM 2061 N N . LEU A 1 263 ? -9.459 -3.770 -7.491 1.00 94.81 263 LEU A N 1
ATOM 2062 C CA . LEU A 1 263 ? -10.631 -3.338 -8.252 1.00 94.81 263 LEU A CA 1
ATOM 2063 C C . LEU A 1 263 ? -11.823 -4.275 -8.030 1.00 94.81 263 LEU A C 1
ATOM 2065 O O . LEU A 1 263 ? -12.925 -3.805 -7.746 1.00 94.81 263 LEU A O 1
ATOM 2069 N N . VAL A 1 264 ? -11.611 -5.593 -8.106 1.00 95.12 264 VAL A N 1
ATOM 2070 C CA . VAL A 1 264 ? -12.660 -6.588 -7.825 1.00 95.12 264 VAL A CA 1
ATOM 2071 C C . VAL A 1 264 ? -13.195 -6.423 -6.399 1.00 95.12 264 VAL A C 1
ATOM 2073 O O . VAL A 1 264 ? -14.413 -6.431 -6.201 1.00 95.12 264 VAL A O 1
ATOM 2076 N N . TYR A 1 265 ? -12.313 -6.217 -5.416 1.00 92.31 265 TYR A N 1
ATOM 2077 C CA . TYR A 1 265 ? -12.703 -5.982 -4.025 1.00 92.31 265 TYR A CA 1
ATOM 2078 C C . TYR A 1 265 ? -13.519 -4.692 -3.854 1.00 92.31 265 TYR A C 1
ATOM 2080 O O . TYR A 1 265 ? -14.569 -4.711 -3.209 1.00 92.31 265 TYR A O 1
ATOM 2088 N N . CYS A 1 266 ? -13.100 -3.587 -4.475 1.00 91.31 266 CYS A N 1
ATOM 2089 C CA . CYS A 1 266 ? -13.828 -2.318 -4.448 1.00 91.31 266 CYS A CA 1
ATOM 2090 C C . CYS A 1 266 ? -15.212 -2.441 -5.100 1.00 91.31 266 CYS A C 1
ATOM 2092 O O . CYS A 1 266 ? -16.206 -2.010 -4.515 1.00 91.31 266 CYS A O 1
ATOM 2094 N N . LEU A 1 267 ? -15.309 -3.082 -6.270 1.00 92.56 267 LEU A N 1
ATOM 2095 C CA . LEU A 1 267 ? -16.584 -3.317 -6.957 1.00 92.56 267 LEU A CA 1
ATOM 2096 C C . LEU A 1 267 ? -17.533 -4.183 -6.120 1.00 92.56 267 LEU A C 1
ATOM 2098 O O . LEU A 1 267 ? -18.725 -3.878 -6.023 1.00 92.56 267 LEU A O 1
ATOM 2102 N N . TYR A 1 268 ? -17.013 -5.239 -5.486 1.00 90.25 268 TYR A N 1
ATOM 2103 C CA . TYR A 1 268 ? -17.783 -6.053 -4.547 1.00 90.25 268 TYR A CA 1
ATOM 2104 C C . TYR A 1 268 ? -18.276 -5.219 -3.357 1.00 90.25 268 TYR A C 1
ATOM 2106 O O . TYR A 1 268 ? -19.458 -5.279 -3.014 1.00 90.25 268 TYR A O 1
ATOM 2114 N N . SER A 1 269 ? -17.398 -4.405 -2.770 1.00 85.75 269 SER A N 1
ATOM 2115 C CA . SER A 1 269 ? -17.703 -3.580 -1.598 1.00 85.75 269 SER A CA 1
ATOM 2116 C C . SER A 1 269 ? -18.791 -2.545 -1.901 1.00 85.75 269 SER A C 1
ATOM 2118 O O . SER A 1 269 ? -19.783 -2.462 -1.178 1.00 85.75 269 SER A O 1
ATOM 2120 N N . VAL A 1 270 ? -18.677 -1.819 -3.019 1.00 86.38 270 VAL A N 1
ATOM 2121 C CA . VAL A 1 270 ? -19.701 -0.862 -3.480 1.00 86.38 270 VAL A CA 1
ATOM 2122 C C . VAL A 1 270 ? -21.031 -1.563 -3.749 1.00 86.38 270 VAL A C 1
ATOM 2124 O O . VAL A 1 270 ? -22.087 -1.062 -3.359 1.00 86.38 270 VAL A O 1
ATOM 2127 N N . PHE A 1 271 ? -21.004 -2.733 -4.392 1.00 86.62 271 PHE A N 1
ATOM 2128 C CA . PHE A 1 271 ? -22.214 -3.516 -4.626 1.00 86.62 271 PHE A CA 1
ATOM 2129 C C . PHE A 1 271 ? -22.892 -3.937 -3.315 1.00 86.62 271 PHE A C 1
ATOM 2131 O O . PHE A 1 271 ? -24.107 -3.799 -3.192 1.00 86.62 271 PHE A O 1
ATOM 2138 N N . GLU A 1 272 ? -22.134 -4.434 -2.334 1.00 82.94 272 GLU A N 1
ATOM 2139 C CA . GLU A 1 272 ? -22.682 -4.825 -1.032 1.00 82.94 272 GLU A CA 1
ATOM 2140 C C . GLU A 1 272 ? -23.267 -3.629 -0.271 1.00 82.94 272 GLU A C 1
ATOM 2142 O O . GLU A 1 272 ? -24.335 -3.765 0.328 1.00 82.94 272 GLU A O 1
ATOM 2147 N N . LEU A 1 273 ? -22.625 -2.457 -0.329 1.00 79.88 273 LEU A N 1
ATOM 2148 C CA . LEU A 1 273 ? -23.150 -1.224 0.268 1.00 79.88 273 LEU A CA 1
ATOM 2149 C C . LEU A 1 273 ? -24.474 -0.791 -0.380 1.00 79.88 273 LEU A C 1
ATOM 2151 O O . LEU A 1 273 ? -25.432 -0.490 0.335 1.00 79.88 273 LEU A O 1
ATOM 2155 N N . ARG A 1 274 ? -24.560 -0.840 -1.720 1.00 83.62 274 ARG A N 1
ATOM 2156 C CA . ARG A 1 274 ? -25.794 -0.567 -2.486 1.00 83.62 274 ARG A CA 1
ATOM 2157 C C . ARG A 1 274 ? -26.910 -1.537 -2.120 1.00 83.62 274 ARG A C 1
ATOM 2159 O O . ARG A 1 274 ? -28.014 -1.117 -1.795 1.00 83.62 274 ARG A O 1
ATOM 2166 N N . ARG A 1 275 ? -26.613 -2.840 -2.115 1.00 82.94 275 ARG A N 1
ATOM 2167 C CA . ARG A 1 275 ? -27.583 -3.901 -1.801 1.00 82.94 275 ARG A CA 1
ATOM 2168 C C . ARG A 1 275 ? -28.185 -3.748 -0.400 1.00 82.94 275 ARG A C 1
ATOM 2170 O O . ARG A 1 275 ? -29.314 -4.170 -0.171 1.00 82.94 275 ARG A O 1
ATOM 2177 N N . ARG A 1 276 ? -27.433 -3.178 0.546 1.00 76.19 276 ARG A N 1
ATOM 2178 C CA . ARG A 1 276 ? -27.852 -2.991 1.943 1.00 76.19 276 ARG A CA 1
ATOM 2179 C C . ARG A 1 276 ? -28.497 -1.622 2.227 1.00 76.19 276 ARG A C 1
ATOM 2181 O O . ARG A 1 276 ? -28.719 -1.341 3.399 1.00 76.19 276 ARG A O 1
ATOM 2188 N N . HIS A 1 277 ? -28.803 -0.807 1.206 1.00 64.31 277 HIS A N 1
ATOM 2189 C CA . HIS A 1 277 ? -29.404 0.537 1.338 1.00 64.31 277 HIS A CA 1
ATOM 2190 C C . HIS A 1 277 ? -28.649 1.458 2.318 1.00 64.31 277 HIS A C 1
ATOM 2192 O O . HIS A 1 277 ? -29.243 2.145 3.139 1.00 64.31 277 HIS A O 1
ATOM 2198 N N . LYS A 1 278 ? -27.310 1.447 2.275 1.00 59.06 278 LYS A N 1
ATOM 2199 C CA . LYS A 1 278 ? -26.465 2.287 3.149 1.00 59.06 278 LYS A CA 1
ATOM 2200 C C . LYS A 1 278 ? -25.892 3.529 2.464 1.00 59.06 278 LYS A C 1
ATOM 2202 O O . LYS A 1 278 ? -24.899 4.066 2.934 1.00 59.06 278 LYS A O 1
ATOM 2207 N N . ILE A 1 279 ? -26.467 3.948 1.339 1.00 51.53 279 ILE A N 1
ATOM 2208 C CA . ILE A 1 279 ? -25.968 5.091 0.551 1.00 51.53 279 ILE A CA 1
ATOM 2209 C C . ILE A 1 279 ? -26.741 6.384 0.850 1.00 51.53 279 ILE A C 1
ATOM 2211 O O . ILE A 1 279 ? -26.322 7.450 0.420 1.00 51.53 279 ILE A O 1
ATOM 2215 N N . ASP A 1 280 ? -27.780 6.320 1.680 1.00 39.50 280 ASP A N 1
ATOM 2216 C CA . ASP A 1 280 ? -28.662 7.463 1.944 1.00 39.50 280 ASP A CA 1
ATOM 2217 C C . ASP A 1 280 ? -28.165 8.402 3.067 1.00 39.50 280 ASP A C 1
ATOM 2219 O O . ASP A 1 280 ? -28.919 9.257 3.515 1.00 39.50 280 ASP A O 1
ATOM 2223 N N . TRP A 1 281 ? -26.917 8.260 3.540 1.00 34.16 281 TRP A N 1
ATOM 2224 C CA . TRP A 1 281 ? -26.390 9.030 4.684 1.00 34.16 281 TRP A CA 1
ATOM 2225 C C . TRP A 1 281 ? -24.946 9.519 4.496 1.00 34.16 28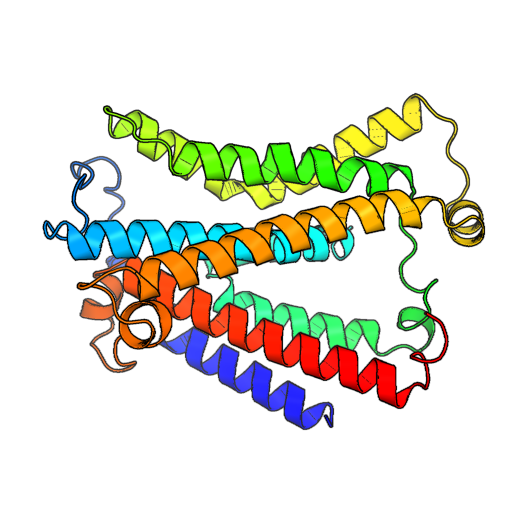1 TRP A C 1
ATOM 2227 O O . TRP A 1 281 ? -24.080 9.236 5.327 1.00 34.16 281 TRP A O 1
ATOM 2237 N N . TRP A 1 282 ? -24.697 10.251 3.411 1.00 34.09 282 TRP A N 1
ATOM 2238 C CA . TRP A 1 282 ? -23.589 11.212 3.357 1.00 34.09 282 TRP A CA 1
ATOM 2239 C C . TRP A 1 282 ? -24.140 12.614 3.578 1.00 34.09 282 TRP A C 1
ATOM 2241 O O . TRP A 1 282 ? -25.173 12.923 2.941 1.00 34.09 282 TRP A O 1
#